Protein AF-A0A2S6T8E1-F1 (afdb_monomer)

pLDDT: mean 83.12, std 8.74, range [45.25, 96.88]

Radius of gyration: 28.05 Å; Cα contacts (8 Å, |Δi|>4): 320; chains: 1; bounding box: 67×57×72 Å

Solvent-accessible surface area (backbone atoms only — not comparable to full-atom values): 17008 Å² total; per-residue (Å²): 104,44,53,28,22,63,44,82,99,73,45,79,42,44,47,70,60,61,61,66,46,58,69,70,58,41,50,54,52,45,71,75,49,59,67,70,59,54,52,54,47,48,53,53,50,43,53,42,28,45,39,24,18,52,30,44,34,52,48,53,48,51,53,50,48,53,50,46,50,54,52,34,55,51,28,60,75,66,68,39,64,73,56,36,55,55,42,50,50,47,56,73,68,52,69,81,67,82,73,50,74,51,67,80,83,46,75,68,57,44,29,43,55,51,57,69,68,53,66,50,70,37,66,69,32,38,57,30,32,26,69,37,61,40,72,59,32,46,42,30,37,78,74,65,65,68,32,53,38,88,51,33,46,74,61,52,70,42,44,60,24,46,56,56,55,50,50,54,52,49,50,52,51,39,47,41,51,75,74,37,71,66,20,54,47,52,36,37,41,29,58,40,52,71,61,23,47,75,71,69,40,64,53,68,61,54,52,53,52,50,54,54,49,51,53,50,52,52,48,54,50,51,50,21,50,31,35,52,70,62,52,90,58,75,76,77,57,62,63,47,70,57,50,54,51,44,18,33,40,69,12,56,33,46,91,78,40,42,48,62,48,63,69,34,27,54,53,13,40,51,54,45,50,52,54,54,51,47,38,70,70,42,88,94,51,63,57,71,54,49,60,56,51,54,52,49,52,46,52,53,48,52,53,50,46,51,53,50,48,41,69,74,71,49,83,126

Secondary structure (DSSP, 8-state):
-TTEEEETTTEEEEHHHHHTS-HHHHHHHHHTS-HHHHHHHHHHHHHHHHHHHHHHHHHHHHHHHHHHHHHHHHHHHTT-HHHHHHHHHHHHTT--PPPPPPPPPPHHHHHHHHHHHSPBS-HHHHHHHSEE-HHHHHHHHHTSS-SB-TTSSBS-SSEEHHHHHHHHHHHHHHHHHHHSHHHHHHHHH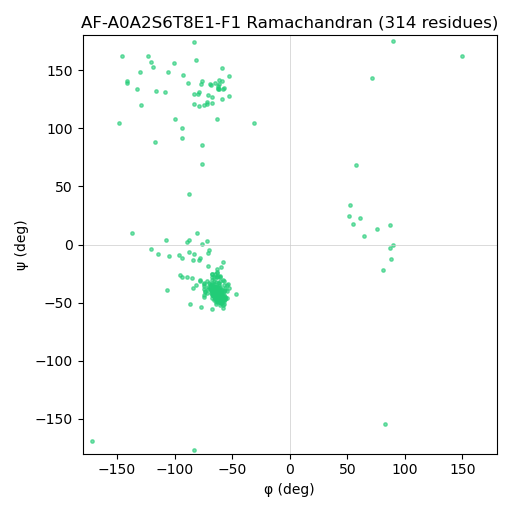HH-HHHHHHTT--HHHHHHHHHHHHHHHHHHHHHHHHHHHS---GGGGTTHHHHHHHHHHHTT--TTSS---HHHHHHHHHHHHHHHHHHHHSTT--TTHHHHHHHHHHHHHHHHHHHHHHHHH---

Sequence (316 aa):
IKNIIKVPGHGEMEREAAKALPNDQLLDILSTVPAQTVAKIAEKLTYVNEKVALYKTISNKSKMIQSLERSLEGAKKSNNESMIEILTKKIEEGATLPDVTAKAVTDLDIARTYIDTIVTARPVANFFGGDIMEPIFDWLYYTADWNVNLYGNQFAQGMYSCLMIWFLLALVCYFVLSRTQAGNWIYSTGGNLSAAQANGVPTNKVKISLFMFTAFCATMFAASQVFEVNTSDAAKGNLKELEAIAAAVIGGVVLTGGFGTVLGIILGAVIFGIAKEAFFYIPGIDGSFYRVFLGAVLVSAALTNENIRKRVIGSV

Foldseek 3Di:
DQQFFQQVPPGTDGLVVQLVDPLVVLVVSLVPDDPVLLVVLQVVLQQLQVQLLQLVQVVVLVVVLVVLVVVLVVCVVVVPPVSNVVSVVCNVVSPDDPRRDGDRDDSSNSSSVVSVVGGHPDVLLCQQANFPPQVVLVCCVPPVVNQADSSSHRNDSHHTNLVVVVVVVLVVVQCCLPPHPLVVLQLCCLPDVVVSVVVVRPSVVSVVVVVVVVVVVLVSVQSSVCSNVVDDDPVVVPCVVLLLVLLQLCLPAQPSHNDGHSNSSVVSNVVSVVVLVCQVPDPPHDSVCNVVVSVVSVVVSVVVNVVVCCVPVPDD

Nearest PDB structures (foldseek):
  6zw4-assembly1_E  TM=1.931E-01  e=1.655E+00  Nostoc punctiforme

Mean predicted aligned error: 10.05 Å

Structure (mmCIF, N/CA/C/O backbone):
data_AF-A0A2S6T8E1-F1
#
_entry.id   AF-A0A2S6T8E1-F1
#
loop_
_atom_site.group_PDB
_atom_site.id
_atom_site.type_symbol
_atom_site.label_atom_id
_atom_site.label_alt_id
_atom_site.label_comp_id
_atom_site.label_asym_id
_atom_site.label_entity_id
_atom_site.label_seq_id
_atom_site.pdbx_PDB_ins_code
_atom_site.Cartn_x
_atom_site.Cartn_y
_atom_site.Cartn_z
_atom_site.occupancy
_atom_site.B_iso_or_equiv
_atom_site.auth_seq_id
_atom_site.auth_comp_id
_atom_site.auth_asym_id
_atom_site.auth_atom_id
_atom_site.pdbx_PDB_model_num
ATOM 1 N N . ILE A 1 1 ? 4.269 -19.627 -4.703 1.00 62.28 1 ILE A N 1
ATOM 2 C CA . ILE A 1 1 ? 2.909 -20.227 -4.609 1.00 62.28 1 ILE A CA 1
ATOM 3 C C . ILE A 1 1 ? 1.937 -19.585 -5.600 1.00 62.28 1 ILE A C 1
ATOM 5 O O . ILE A 1 1 ? 1.293 -20.326 -6.331 1.00 62.28 1 ILE A O 1
ATOM 9 N N . LYS A 1 2 ? 1.841 -18.247 -5.685 1.00 65.31 2 LYS A N 1
ATOM 10 C CA . LYS A 1 2 ? 0.963 -17.586 -6.678 1.00 65.31 2 LYS A CA 1
ATOM 11 C C . LYS A 1 2 ? 1.358 -17.846 -8.141 1.00 65.31 2 LYS A C 1
ATOM 13 O O . LYS A 1 2 ? 0.491 -17.938 -8.999 1.00 65.31 2 LYS A O 1
ATOM 18 N N . ASN A 1 3 ? 2.643 -18.085 -8.398 1.00 70.12 3 ASN A N 1
ATOM 19 C CA . ASN A 1 3 ? 3.171 -18.371 -9.736 1.00 70.12 3 ASN A CA 1
ATOM 20 C C . ASN A 1 3 ? 2.883 -19.797 -10.234 1.00 70.12 3 ASN A C 1
ATOM 22 O O . ASN A 1 3 ? 3.333 -20.147 -11.314 1.00 70.12 3 ASN A O 1
ATOM 26 N N . ILE A 1 4 ? 2.190 -20.649 -9.473 1.00 75.75 4 ILE A N 1
ATOM 27 C CA . ILE A 1 4 ? 1.881 -22.011 -9.928 1.00 75.75 4 ILE A CA 1
ATOM 28 C C . ILE A 1 4 ? 0.708 -21.940 -10.904 1.00 75.75 4 ILE A C 1
ATOM 30 O O . ILE A 1 4 ? -0.383 -21.503 -10.539 1.00 75.75 4 ILE A O 1
ATOM 34 N N . ILE A 1 5 ? 0.931 -22.374 -12.137 1.00 79.31 5 ILE A N 1
ATOM 35 C CA . ILE A 1 5 ? -0.051 -22.370 -13.221 1.00 79.31 5 ILE A CA 1
ATOM 36 C C . ILE A 1 5 ? -0.317 -23.797 -13.692 1.00 79.31 5 ILE A C 1
ATOM 38 O O . ILE A 1 5 ? 0.536 -24.678 -13.573 1.00 79.31 5 ILE A O 1
ATOM 42 N N . LYS A 1 6 ? -1.515 -24.026 -14.234 1.00 79.38 6 LYS A N 1
ATOM 43 C CA . LYS A 1 6 ? -1.869 -25.297 -14.866 1.00 79.38 6 LYS A CA 1
ATOM 44 C C . LYS A 1 6 ? -1.601 -25.192 -16.363 1.00 79.38 6 LYS A C 1
ATOM 46 O O . LYS A 1 6 ? -2.395 -24.604 -17.093 1.00 79.38 6 LYS A O 1
ATOM 51 N N . VAL A 1 7 ? -0.473 -25.738 -16.800 1.00 77.69 7 VAL A N 1
ATOM 52 C CA . VAL A 1 7 ? -0.048 -25.696 -18.200 1.00 77.69 7 VAL A CA 1
ATOM 53 C C . VAL A 1 7 ? -0.740 -26.828 -18.971 1.00 77.69 7 VAL A C 1
ATOM 55 O O . VAL A 1 7 ? -0.707 -27.979 -18.513 1.00 77.69 7 VAL A O 1
ATOM 58 N N . PRO A 1 8 ? -1.380 -26.543 -20.123 1.00 71.50 8 PRO A N 1
ATOM 59 C CA . PRO A 1 8 ? -1.927 -27.578 -20.999 1.00 71.50 8 PRO A CA 1
ATOM 60 C C . PRO A 1 8 ? -0.853 -28.622 -21.342 1.00 71.50 8 PRO A C 1
ATOM 62 O O . PRO A 1 8 ? 0.254 -28.265 -21.724 1.00 71.50 8 PRO A O 1
ATOM 65 N N . GLY A 1 9 ? -1.146 -29.908 -21.136 1.00 69.31 9 GLY A N 1
ATOM 66 C CA . GLY A 1 9 ? -0.212 -31.011 -21.417 1.00 69.31 9 GLY A CA 1
ATOM 67 C C . GLY A 1 9 ? 0.866 -31.286 -20.353 1.00 69.31 9 GLY A C 1
ATOM 68 O O . GLY A 1 9 ? 1.328 -32.419 -20.268 1.00 69.31 9 GLY A O 1
ATOM 69 N N . HIS A 1 10 ? 1.210 -30.320 -19.489 1.00 70.69 10 HIS A N 1
ATOM 70 C CA . HIS A 1 10 ? 2.321 -30.446 -18.522 1.00 70.69 10 HIS A CA 1
ATOM 71 C C . HIS A 1 10 ? 1.914 -30.446 -17.036 1.00 70.69 10 HIS A C 1
ATOM 73 O O . HIS A 1 10 ? 2.739 -30.741 -16.173 1.00 70.69 10 HIS A O 1
ATOM 79 N N . GLY A 1 11 ? 0.645 -30.177 -16.711 1.00 77.38 11 GLY A N 1
ATOM 80 C CA . GLY A 1 11 ? 0.149 -30.216 -15.328 1.00 77.38 11 GLY A CA 1
ATOM 81 C C . GLY A 1 11 ? 0.423 -28.929 -14.540 1.00 77.38 11 GLY A C 1
ATOM 82 O O . GLY A 1 11 ? 0.488 -27.845 -15.117 1.00 77.38 11 GLY A O 1
ATOM 83 N N . GLU A 1 12 ? 0.497 -29.020 -13.207 1.00 81.81 12 GLU A N 1
ATOM 84 C CA . GLU A 1 12 ? 0.810 -27.867 -12.346 1.00 81.81 12 GLU A CA 1
ATOM 85 C C . GLU A 1 12 ? 2.321 -27.646 -12.269 1.00 81.81 12 GLU A C 1
ATOM 87 O O . GLU A 1 12 ? 3.057 -28.513 -11.802 1.00 81.81 12 GLU A O 1
ATOM 92 N N . MET A 1 13 ? 2.778 -26.463 -12.673 1.00 80.75 13 MET A N 1
ATOM 93 C CA . MET A 1 13 ? 4.183 -26.079 -12.569 1.00 80.75 13 MET A CA 1
ATOM 94 C C . MET A 1 13 ? 4.337 -24.584 -12.287 1.00 80.75 13 MET A C 1
ATOM 96 O O . MET A 1 13 ? 3.405 -23.797 -12.458 1.00 80.75 13 MET A O 1
ATOM 100 N N . GLU A 1 14 ? 5.514 -24.178 -11.817 1.00 79.81 14 GLU A N 1
ATOM 101 C CA . GLU A 1 14 ? 5.822 -22.763 -11.620 1.00 79.81 14 GLU A CA 1
ATOM 102 C C . GLU A 1 14 ? 5.921 -22.036 -12.969 1.00 79.81 14 GLU A C 1
ATOM 104 O O . GLU A 1 14 ? 6.519 -22.543 -13.912 1.00 79.81 14 GLU A O 1
ATOM 109 N N . ARG A 1 15 ? 5.350 -20.833 -13.059 1.00 78.94 15 ARG A N 1
ATOM 110 C CA . ARG A 1 15 ? 5.273 -20.013 -14.275 1.00 78.94 15 ARG A CA 1
ATOM 111 C C . ARG A 1 15 ? 6.644 -19.738 -14.892 1.00 78.94 15 ARG A C 1
ATOM 113 O O . ARG A 1 15 ? 6.786 -19.818 -16.105 1.00 78.94 15 ARG A O 1
ATOM 120 N N . GLU A 1 16 ? 7.661 -19.486 -14.074 1.00 77.69 16 GLU A N 1
ATOM 121 C CA . GLU A 1 16 ? 9.035 -19.309 -14.561 1.00 77.69 16 GLU A CA 1
ATOM 122 C C . GLU A 1 16 ? 9.634 -20.623 -15.081 1.00 77.69 16 GLU A C 1
ATOM 124 O O . GLU A 1 16 ? 10.272 -20.640 -16.132 1.00 77.69 16 GLU A O 1
ATOM 129 N N . ALA A 1 17 ? 9.344 -21.750 -14.424 1.00 76.19 17 ALA A N 1
ATOM 130 C CA . ALA A 1 17 ? 9.731 -23.067 -14.924 1.00 76.19 17 ALA A CA 1
ATOM 131 C C . ALA A 1 17 ? 9.002 -23.424 -16.235 1.00 76.19 17 ALA A C 1
ATOM 133 O O . ALA A 1 17 ? 9.594 -24.045 -17.112 1.00 76.19 17 ALA A O 1
ATOM 134 N N . ALA A 1 18 ? 7.748 -22.989 -16.403 1.00 73.62 18 ALA A N 1
ATOM 135 C CA . ALA A 1 18 ? 6.985 -23.165 -17.638 1.00 73.62 18 ALA A CA 1
ATOM 136 C C . ALA A 1 18 ? 7.582 -22.362 -18.804 1.00 73.62 18 ALA A C 1
ATOM 138 O O . ALA A 1 18 ? 7.678 -22.867 -19.918 1.00 73.62 18 ALA A O 1
ATOM 139 N N . LYS A 1 19 ? 8.043 -21.128 -18.559 1.00 76.00 19 LYS A N 1
ATOM 140 C CA . LYS A 1 19 ? 8.736 -20.310 -19.575 1.00 76.00 19 LYS A CA 1
ATOM 141 C C . LYS A 1 19 ? 10.099 -20.874 -19.978 1.00 76.00 19 LYS A C 1
ATOM 143 O O . LYS A 1 19 ? 10.580 -20.574 -21.072 1.00 76.00 19 LYS A O 1
ATOM 148 N N . ALA A 1 20 ? 10.717 -21.647 -19.087 1.00 80.50 20 ALA A N 1
ATOM 149 C CA . ALA A 1 20 ? 12.005 -22.298 -19.291 1.00 80.50 20 ALA A CA 1
ATOM 150 C C . ALA A 1 20 ? 11.898 -23.683 -19.957 1.00 80.50 20 ALA A C 1
ATOM 152 O O . ALA A 1 20 ? 12.920 -24.352 -20.116 1.00 80.50 20 ALA A O 1
ATOM 153 N N . LEU A 1 21 ? 10.692 -24.123 -20.344 1.00 80.75 21 LEU A N 1
ATOM 154 C CA . LEU A 1 21 ? 10.512 -25.368 -21.090 1.00 80.75 21 LEU A CA 1
ATOM 155 C C . LEU A 1 21 ? 11.290 -25.343 -22.422 1.00 80.75 21 LEU A C 1
ATOM 157 O O . LEU A 1 21 ? 11.502 -24.268 -22.996 1.00 80.75 21 LEU A O 1
ATOM 161 N N . PRO A 1 22 ? 11.708 -26.517 -22.936 1.00 84.31 22 PRO A N 1
ATOM 162 C CA . PRO A 1 22 ? 12.334 -26.625 -24.248 1.00 84.31 22 PRO A CA 1
ATOM 163 C C . PRO A 1 22 ? 11.487 -25.966 -25.342 1.00 84.31 22 PRO A C 1
ATOM 165 O O . PRO A 1 22 ? 10.258 -26.048 -25.319 1.00 84.31 22 PRO A O 1
ATOM 168 N N . ASN A 1 23 ? 12.154 -25.356 -26.325 1.00 82.69 23 ASN A N 1
ATOM 169 C CA . ASN A 1 23 ? 11.505 -24.603 -27.403 1.00 82.69 23 ASN A CA 1
ATOM 170 C C . ASN A 1 23 ? 10.410 -25.411 -28.119 1.00 82.69 23 ASN A C 1
ATOM 172 O O . ASN A 1 23 ? 9.354 -24.865 -28.421 1.00 82.69 23 ASN A O 1
ATOM 176 N N . ASP A 1 24 ? 10.625 -26.711 -28.317 1.00 77.94 24 ASP A N 1
ATOM 177 C CA . ASP A 1 24 ? 9.668 -27.597 -28.988 1.00 77.94 24 ASP A CA 1
ATOM 178 C C . ASP A 1 24 ? 8.357 -27.739 -28.195 1.00 77.94 24 ASP A C 1
ATOM 180 O O . ASP A 1 24 ? 7.272 -27.729 -28.771 1.00 77.94 24 ASP A O 1
ATOM 184 N N . GLN A 1 25 ? 8.442 -27.793 -26.861 1.00 76.75 25 GLN A N 1
ATOM 185 C CA . GLN A 1 25 ? 7.273 -27.889 -25.977 1.00 76.75 25 GLN A CA 1
ATOM 186 C C . GLN A 1 25 ? 6.521 -26.556 -25.885 1.00 76.75 25 GLN A C 1
ATOM 188 O O . GLN A 1 25 ? 5.296 -26.536 -25.812 1.00 76.75 25 GLN A O 1
ATOM 193 N N . LEU A 1 26 ? 7.233 -25.426 -25.945 1.00 75.25 26 LEU A N 1
ATOM 194 C CA . LEU A 1 26 ? 6.608 -24.100 -26.002 1.00 75.25 26 LEU A CA 1
ATOM 195 C C . LEU A 1 26 ? 5.799 -23.902 -27.291 1.00 75.25 26 LEU A C 1
ATOM 197 O O . LEU A 1 26 ? 4.717 -23.315 -27.256 1.00 75.25 26 LEU A O 1
ATOM 201 N N . LEU A 1 27 ? 6.305 -24.409 -28.416 1.00 76.38 27 LEU A N 1
ATOM 202 C CA . LEU A 1 27 ? 5.607 -24.362 -29.701 1.00 76.38 27 LEU A CA 1
ATOM 203 C C . LEU A 1 27 ? 4.395 -25.302 -29.732 1.00 76.38 27 LEU A C 1
ATOM 205 O O . LEU A 1 27 ? 3.354 -24.929 -30.273 1.00 76.38 27 LEU A O 1
ATOM 209 N N . ASP A 1 28 ? 4.488 -26.474 -29.098 1.00 77.50 28 ASP A N 1
ATOM 210 C CA . ASP A 1 28 ? 3.348 -27.385 -28.943 1.00 77.50 28 ASP A CA 1
ATOM 211 C C . ASP A 1 28 ? 2.225 -26.736 -28.121 1.00 77.50 28 ASP A C 1
ATOM 213 O O . ASP A 1 28 ? 1.068 -26.715 -28.544 1.00 77.50 28 ASP A O 1
ATOM 217 N N . ILE A 1 29 ? 2.570 -26.070 -27.012 1.00 76.19 29 ILE A N 1
ATOM 218 C CA . ILE A 1 29 ? 1.610 -25.288 -26.221 1.00 76.19 29 ILE A CA 1
ATOM 219 C C . ILE A 1 29 ? 0.958 -24.205 -27.087 1.00 76.19 29 ILE A C 1
ATOM 221 O O . ILE A 1 29 ? -0.266 -24.075 -27.060 1.00 76.19 29 ILE A O 1
ATOM 225 N N . LEU A 1 30 ? 1.736 -23.464 -27.885 1.00 75.81 30 LEU A N 1
ATOM 226 C CA . LEU A 1 30 ? 1.216 -22.414 -28.766 1.00 75.81 30 LEU A CA 1
ATOM 227 C C . LEU A 1 30 ? 0.230 -22.958 -29.812 1.00 75.81 30 LEU A C 1
ATOM 229 O O . LEU A 1 30 ? -0.762 -22.296 -30.113 1.00 75.81 30 LEU A O 1
ATOM 233 N N . SER A 1 31 ? 0.452 -24.175 -30.315 1.00 73.94 31 SER A N 1
ATOM 234 C CA . SER A 1 31 ? -0.427 -24.817 -31.304 1.00 73.94 31 SER A CA 1
ATOM 235 C C . SER A 1 31 ? -1.845 -25.084 -30.780 1.00 73.94 31 SER A C 1
ATOM 237 O O . SER A 1 31 ? -2.803 -25.126 -31.552 1.00 73.94 31 SER A O 1
ATOM 239 N N . THR A 1 32 ? -2.000 -25.203 -29.457 1.00 77.62 32 THR A N 1
ATOM 240 C CA . THR A 1 32 ? -3.300 -25.411 -28.801 1.00 77.62 32 THR A CA 1
ATOM 241 C C . THR A 1 32 ? -4.081 -24.113 -28.563 1.00 77.62 32 THR A C 1
ATOM 243 O O . THR A 1 32 ? -5.247 -24.152 -28.162 1.00 77.62 32 THR A O 1
ATOM 246 N N . VAL A 1 33 ? -3.463 -22.951 -28.806 1.00 79.50 33 VAL A N 1
ATOM 247 C CA . VAL A 1 33 ? -4.030 -21.634 -28.494 1.00 79.50 33 VAL A CA 1
ATOM 248 C C . VAL A 1 33 ? -4.871 -21.103 -29.662 1.00 79.50 33 VAL A C 1
ATOM 250 O O . VAL A 1 33 ? -4.454 -21.189 -30.817 1.00 79.50 33 VAL A O 1
ATOM 253 N N . PRO A 1 34 ? -6.037 -20.475 -29.406 1.00 83.00 34 PRO A N 1
ATOM 254 C CA . PRO A 1 34 ? -6.812 -19.821 -30.455 1.00 83.00 34 PRO A CA 1
ATOM 255 C C . PRO A 1 34 ? -6.011 -18.741 -31.200 1.00 83.00 34 PRO A C 1
ATOM 257 O O . PRO A 1 34 ? -5.409 -17.861 -30.580 1.00 83.00 34 PRO A O 1
ATOM 260 N N . ALA A 1 35 ? -6.099 -18.732 -32.534 1.00 79.81 35 ALA A N 1
ATOM 261 C CA . ALA A 1 35 ? -5.367 -17.796 -33.397 1.00 79.81 35 ALA A CA 1
ATOM 262 C C . ALA A 1 35 ? -5.631 -16.309 -33.077 1.00 79.81 35 ALA A C 1
ATOM 264 O O . ALA A 1 35 ? -4.743 -15.471 -33.209 1.00 79.81 35 ALA A O 1
ATOM 265 N N . GLN A 1 36 ? -6.834 -15.971 -32.598 1.00 80.25 36 GLN A N 1
ATOM 266 C CA . GLN A 1 36 ? -7.165 -14.604 -32.177 1.00 80.25 36 GLN A CA 1
ATOM 267 C C . GLN A 1 36 ? -6.349 -14.147 -30.957 1.00 80.25 36 GLN A C 1
ATOM 269 O O . GLN A 1 36 ? -5.975 -12.979 -30.865 1.00 80.25 36 GLN A O 1
ATOM 274 N N . THR A 1 37 ? -6.067 -15.054 -30.019 1.00 76.62 37 THR A N 1
ATOM 275 C CA . THR A 1 37 ? -5.271 -14.759 -28.819 1.00 76.62 37 THR A CA 1
ATOM 276 C C . THR A 1 37 ? -3.803 -14.576 -29.187 1.00 76.62 37 THR A C 1
ATOM 278 O O . THR A 1 37 ? -3.171 -13.628 -28.729 1.00 76.62 37 THR A O 1
ATOM 281 N N . VAL A 1 38 ? -3.292 -15.429 -30.078 1.00 79.69 38 VAL A N 1
ATOM 2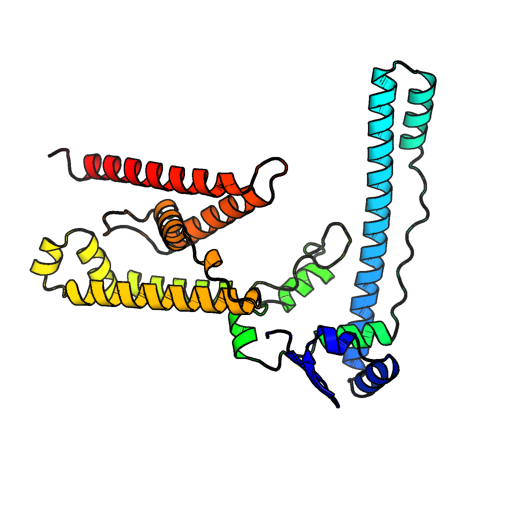82 C CA . VAL A 1 38 ? -1.936 -15.335 -30.640 1.00 79.69 38 VAL A CA 1
ATOM 283 C C . VAL A 1 38 ? -1.728 -13.989 -31.339 1.00 79.69 38 VAL A C 1
ATOM 285 O O . VAL A 1 38 ? -0.759 -13.294 -31.046 1.00 79.69 38 VAL A O 1
ATOM 288 N N . ALA A 1 39 ? -2.677 -13.568 -32.184 1.00 79.44 39 ALA A N 1
ATOM 289 C CA . ALA A 1 39 ? -2.609 -12.288 -32.889 1.00 79.44 39 ALA A CA 1
ATOM 290 C C . ALA A 1 39 ? -2.581 -11.083 -31.931 1.00 79.44 39 ALA A C 1
ATOM 292 O O . ALA A 1 39 ? -1.740 -10.199 -32.079 1.00 79.44 39 ALA A O 1
ATOM 293 N N . LYS A 1 40 ? -3.441 -11.075 -30.901 1.00 81.62 40 LYS A N 1
ATOM 294 C CA . LYS A 1 40 ? -3.452 -10.009 -29.882 1.00 81.62 40 LYS A CA 1
ATOM 295 C C . LYS A 1 40 ? -2.144 -9.934 -29.092 1.00 81.62 40 LYS A C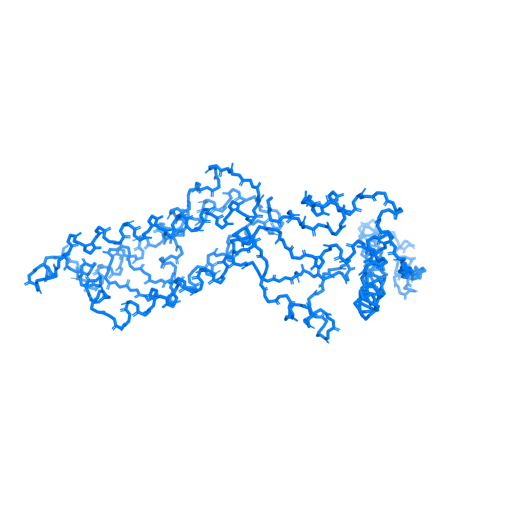 1
ATOM 297 O O . LYS A 1 40 ? -1.685 -8.841 -28.774 1.00 81.62 40 LYS A O 1
ATOM 302 N N . ILE A 1 41 ? -1.558 -11.081 -28.747 1.00 81.31 41 ILE A N 1
ATOM 303 C CA . ILE A 1 41 ? -0.276 -11.132 -28.032 1.00 81.31 41 ILE A CA 1
ATOM 304 C C . ILE A 1 41 ? 0.853 -10.614 -28.931 1.00 81.31 41 ILE A C 1
ATOM 306 O O . ILE A 1 41 ? 1.666 -9.814 -28.475 1.00 81.31 41 ILE A O 1
ATOM 310 N N . ALA A 1 42 ? 0.876 -11.018 -30.203 1.00 81.38 42 ALA A N 1
ATOM 311 C CA . ALA A 1 42 ? 1.872 -10.565 -31.170 1.00 81.38 42 ALA A CA 1
ATOM 312 C C . ALA A 1 42 ? 1.824 -9.044 -31.385 1.00 81.38 42 ALA A C 1
ATOM 314 O O . ALA A 1 42 ? 2.865 -8.387 -31.361 1.00 81.38 42 ALA A O 1
ATOM 315 N N . GLU A 1 43 ? 0.627 -8.473 -31.533 1.00 83.94 43 GLU A N 1
ATOM 316 C CA . GLU A 1 43 ? 0.426 -7.026 -31.665 1.00 83.94 43 GLU A CA 1
ATOM 317 C C . GLU A 1 43 ? 0.929 -6.277 -30.421 1.00 83.94 43 GLU A C 1
ATOM 319 O O . GLU A 1 43 ? 1.747 -5.360 -30.533 1.00 83.94 43 GLU A O 1
ATOM 324 N N . LYS A 1 44 ? 0.527 -6.726 -29.223 1.00 82.50 44 LYS A N 1
ATOM 325 C CA . LYS A 1 44 ? 0.988 -6.151 -27.950 1.00 82.50 44 LYS A CA 1
ATOM 326 C C . LYS A 1 44 ? 2.512 -6.195 -27.815 1.00 82.50 44 LYS A C 1
ATOM 328 O O . LYS A 1 44 ? 3.125 -5.200 -27.439 1.00 82.50 44 LYS A O 1
ATOM 333 N N . LEU A 1 45 ? 3.130 -7.332 -28.128 1.00 79.94 45 LEU A N 1
ATOM 334 C CA . LEU A 1 45 ? 4.573 -7.516 -27.990 1.00 79.94 45 LEU A CA 1
ATOM 335 C C . LEU A 1 45 ? 5.363 -6.687 -29.013 1.00 79.94 45 LEU A C 1
ATOM 337 O O . LEU A 1 45 ? 6.429 -6.168 -28.688 1.00 79.94 45 LEU A O 1
ATOM 341 N N . THR A 1 46 ? 4.820 -6.513 -30.219 1.00 83.31 46 THR A N 1
ATOM 342 C CA . THR A 1 46 ? 5.408 -5.640 -31.245 1.00 83.31 46 THR A CA 1
ATOM 343 C C . THR A 1 46 ? 5.413 -4.191 -30.765 1.00 83.31 46 THR A C 1
ATOM 345 O O . THR A 1 46 ? 6.471 -3.564 -30.743 1.00 83.31 46 THR A O 1
ATOM 348 N N . TYR A 1 47 ? 4.274 -3.708 -30.254 1.00 83.75 47 TYR A N 1
ATOM 349 C CA . TYR A 1 47 ? 4.162 -2.373 -29.661 1.00 83.75 47 TYR A CA 1
ATOM 350 C C . TYR A 1 47 ? 5.160 -2.159 -28.512 1.00 83.75 47 TYR A C 1
ATOM 352 O O . TYR A 1 47 ? 5.870 -1.153 -28.478 1.00 83.75 47 TYR A O 1
ATOM 360 N N . VAL A 1 48 ? 5.263 -3.118 -27.583 1.00 81.62 48 VAL A N 1
ATOM 361 C CA . VAL A 1 48 ? 6.220 -3.050 -26.464 1.00 81.62 48 VAL A CA 1
ATOM 362 C C . VAL A 1 48 ? 7.659 -2.972 -26.982 1.00 81.62 48 VAL A C 1
ATOM 364 O O . VAL A 1 48 ? 8.423 -2.119 -26.534 1.00 81.62 48 VAL A O 1
ATOM 367 N N . ASN A 1 49 ? 8.042 -3.825 -27.936 1.00 83.81 49 ASN A N 1
ATOM 368 C CA . ASN A 1 49 ? 9.410 -3.868 -28.458 1.00 83.81 49 ASN A CA 1
ATOM 369 C C . ASN A 1 49 ? 9.801 -2.579 -29.192 1.00 83.81 49 ASN A C 1
ATOM 371 O O . ASN A 1 49 ? 10.925 -2.102 -29.019 1.00 83.81 49 ASN A O 1
ATOM 375 N N . GLU A 1 50 ? 8.891 -1.998 -29.974 1.00 84.50 50 GLU A N 1
ATOM 376 C CA . GLU A 1 50 ? 9.093 -0.702 -30.631 1.00 84.50 50 GLU A CA 1
ATOM 377 C C . GLU A 1 50 ? 9.262 0.420 -29.606 1.00 84.50 50 GLU A C 1
ATOM 379 O O . GLU A 1 50 ? 10.204 1.212 -29.677 1.00 84.50 50 GLU A O 1
ATOM 384 N N . LYS A 1 51 ? 8.40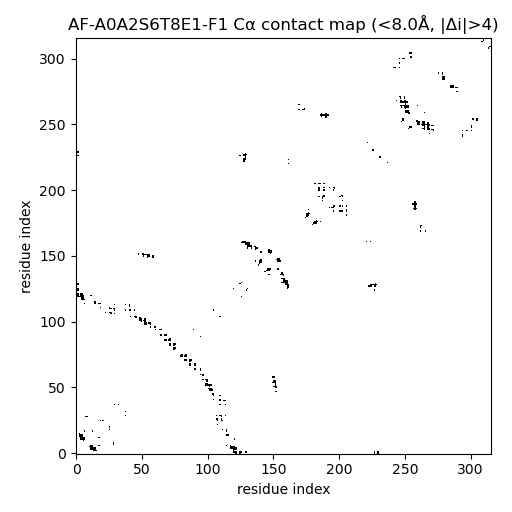7 0.442 -28.583 1.00 82.81 51 LYS A N 1
ATOM 385 C CA . LYS A 1 51 ? 8.452 1.441 -27.516 1.00 82.81 51 LYS A CA 1
ATOM 386 C C . LYS A 1 51 ? 9.733 1.348 -26.692 1.00 82.81 51 LYS A C 1
ATOM 388 O O . LYS A 1 51 ? 10.397 2.355 -26.458 1.00 82.81 51 LYS A O 1
ATOM 393 N N . VAL A 1 52 ? 10.145 0.142 -26.310 1.00 82.50 52 VAL A N 1
ATOM 394 C CA . VAL A 1 52 ? 11.415 -0.092 -25.608 1.00 82.50 52 VAL A CA 1
ATOM 395 C C . VAL A 1 52 ? 12.604 0.353 -26.458 1.00 82.50 52 VAL A C 1
ATOM 397 O O . VAL A 1 52 ? 13.539 0.964 -25.939 1.00 82.50 52 VAL A O 1
ATOM 400 N N . ALA A 1 53 ? 12.573 0.100 -27.766 1.00 80.38 53 ALA A N 1
ATOM 401 C CA . ALA A 1 53 ? 13.618 0.532 -28.686 1.00 80.38 53 ALA A CA 1
ATOM 402 C C . ALA A 1 53 ? 13.721 2.068 -28.774 1.00 80.38 53 ALA A C 1
ATOM 404 O O . ALA A 1 53 ? 14.824 2.620 -28.670 1.00 80.38 53 ALA A O 1
ATOM 405 N N . LEU A 1 54 ? 12.583 2.767 -28.853 1.00 82.75 54 LEU A N 1
ATOM 406 C CA . LEU A 1 54 ? 12.518 4.231 -28.816 1.00 82.75 54 LEU A CA 1
ATOM 407 C C . LEU A 1 54 ? 13.079 4.790 -27.502 1.00 82.75 54 LEU A C 1
ATOM 409 O O . LEU A 1 54 ? 13.998 5.612 -27.515 1.00 82.75 54 LEU A O 1
ATOM 413 N N . TYR A 1 55 ? 12.596 4.302 -26.358 1.00 80.44 55 TYR A N 1
ATOM 414 C CA . TYR A 1 55 ? 13.037 4.784 -25.045 1.00 80.44 55 TYR A CA 1
ATOM 415 C C . TYR A 1 55 ? 14.508 4.469 -24.773 1.00 80.44 55 TYR A C 1
ATOM 417 O O . TYR A 1 55 ? 15.225 5.296 -24.209 1.00 80.44 55 TYR A O 1
ATOM 425 N N . LYS A 1 56 ? 15.008 3.314 -25.220 1.00 81.75 56 LYS A N 1
ATOM 426 C CA . LYS A 1 56 ? 16.430 2.967 -25.110 1.00 81.75 56 LYS A CA 1
ATOM 427 C C . LYS A 1 56 ? 17.303 3.869 -25.980 1.00 81.75 56 LYS A C 1
ATOM 429 O O . LYS A 1 56 ? 18.374 4.279 -25.536 1.00 81.75 56 LYS A O 1
ATOM 434 N N . THR A 1 57 ? 16.834 4.230 -27.173 1.00 81.38 57 THR A N 1
ATOM 435 C CA . THR A 1 57 ? 17.505 5.204 -28.046 1.00 81.38 57 THR A CA 1
ATOM 436 C C . THR A 1 57 ? 17.587 6.576 -27.376 1.00 81.38 57 THR A C 1
ATOM 438 O O . THR A 1 57 ? 18.672 7.152 -27.288 1.00 81.38 57 THR A O 1
ATOM 441 N N . ILE A 1 58 ? 16.472 7.065 -26.825 1.00 82.31 58 ILE A N 1
ATOM 442 C CA . ILE A 1 58 ? 16.413 8.335 -26.084 1.00 82.31 58 ILE A CA 1
ATOM 443 C C . ILE A 1 58 ? 17.329 8.290 -24.851 1.00 82.31 58 ILE A C 1
ATOM 445 O O . ILE A 1 58 ? 18.109 9.214 -24.626 1.00 82.31 58 ILE A O 1
ATOM 449 N N . SER A 1 59 ? 17.289 7.202 -24.078 1.00 80.19 59 SER A N 1
ATOM 450 C CA . SER A 1 59 ? 18.107 7.022 -22.872 1.00 80.19 59 SER A CA 1
ATOM 451 C C . SER A 1 59 ? 19.607 6.981 -23.178 1.00 80.19 59 SER A C 1
ATOM 453 O O . SER A 1 59 ? 20.405 7.570 -22.451 1.00 80.19 59 SER A O 1
ATOM 455 N N . ASN A 1 60 ? 20.015 6.320 -24.263 1.00 80.56 60 ASN A N 1
ATOM 456 C CA . ASN A 1 60 ? 21.418 6.285 -24.671 1.00 80.56 60 ASN A CA 1
ATOM 457 C C . ASN A 1 60 ? 21.905 7.666 -25.130 1.00 80.56 60 ASN A C 1
ATOM 459 O O . ASN A 1 60 ? 22.995 8.083 -24.736 1.00 80.56 60 ASN A O 1
ATOM 463 N N . LYS A 1 61 ? 21.081 8.397 -25.898 1.00 79.88 61 LYS A N 1
ATOM 464 C CA . LYS A 1 61 ? 21.371 9.781 -26.305 1.00 79.88 61 LYS A CA 1
ATOM 465 C C . LYS A 1 61 ? 21.499 10.698 -25.078 1.00 79.88 61 LYS A C 1
ATOM 467 O O . LYS A 1 61 ? 22.489 11.417 -24.966 1.00 79.88 61 LYS A O 1
ATOM 472 N N . SER A 1 62 ? 20.582 10.619 -24.107 1.00 81.56 62 SER A N 1
ATOM 473 C CA . SER A 1 62 ? 20.634 11.473 -22.907 1.00 81.56 62 SER A CA 1
ATOM 474 C C . SER A 1 62 ? 21.830 11.172 -21.999 1.00 81.56 62 SER A C 1
ATOM 476 O O . SER A 1 62 ? 22.501 12.099 -21.549 1.00 81.56 62 SER A O 1
ATOM 478 N N . LYS A 1 63 ? 22.169 9.893 -21.777 1.00 80.94 63 LYS A N 1
ATOM 479 C CA . LYS A 1 63 ? 23.366 9.499 -21.010 1.00 80.94 63 LYS A CA 1
ATOM 480 C C . LYS A 1 63 ? 24.654 9.978 -21.670 1.00 80.94 63 LYS A C 1
ATOM 482 O O . LYS A 1 63 ? 25.582 10.387 -20.975 1.00 80.94 63 LYS A O 1
ATOM 487 N N . MET A 1 64 ? 24.715 9.934 -23.001 1.00 75.88 64 MET A N 1
ATOM 488 C CA . MET A 1 64 ? 25.862 10.433 -23.752 1.00 75.88 64 MET A CA 1
ATOM 489 C C . MET A 1 64 ? 26.014 11.949 -23.593 1.00 75.88 64 MET A C 1
ATOM 491 O O . MET A 1 64 ? 27.108 12.403 -23.264 1.00 75.88 64 MET A O 1
ATOM 495 N N . ILE A 1 65 ? 24.927 12.714 -23.741 1.00 80.88 65 ILE A N 1
ATOM 496 C CA . ILE A 1 65 ? 24.926 14.170 -23.520 1.00 80.88 65 ILE A CA 1
ATOM 497 C C . ILE A 1 65 ? 25.359 14.494 -22.087 1.00 80.88 65 ILE A C 1
ATOM 499 O O . ILE A 1 65 ? 26.287 15.272 -21.898 1.00 80.88 65 ILE A O 1
ATOM 503 N N . GLN A 1 66 ? 24.793 13.821 -21.083 1.00 82.75 66 GLN A N 1
ATOM 504 C CA . GLN A 1 66 ? 25.160 14.033 -19.681 1.00 82.75 66 GLN A CA 1
ATOM 505 C C . GLN A 1 66 ? 26.641 13.713 -19.405 1.00 82.75 66 GLN A C 1
ATOM 507 O O . GLN A 1 66 ? 27.305 14.406 -18.633 1.00 82.75 66 GLN A O 1
ATOM 512 N N . SER A 1 67 ? 27.193 12.673 -20.040 1.00 79.88 67 SER A N 1
ATOM 513 C CA . SER A 1 67 ? 28.626 12.374 -19.953 1.00 79.88 67 SER A CA 1
ATOM 514 C C . SER A 1 67 ? 29.472 13.482 -20.579 1.00 79.88 67 SER A C 1
ATOM 516 O O . SER A 1 67 ? 30.492 13.856 -20.003 1.00 79.88 67 SER A O 1
ATOM 518 N N . LEU A 1 68 ? 29.063 14.007 -21.737 1.00 79.56 68 LEU A N 1
ATOM 519 C CA . LEU A 1 68 ? 29.758 15.100 -22.419 1.00 79.56 68 LEU A CA 1
ATOM 520 C C . LEU A 1 68 ? 29.697 16.397 -21.604 1.00 79.56 68 LEU A C 1
ATOM 522 O O . LEU A 1 68 ? 30.717 17.066 -21.469 1.00 79.56 68 LEU A O 1
ATOM 526 N N . GLU A 1 69 ? 28.556 16.712 -20.990 1.00 82.19 69 GLU A N 1
ATOM 527 C CA . GLU A 1 69 ? 28.390 17.847 -20.074 1.00 82.19 69 GLU A CA 1
ATOM 528 C C . GLU A 1 69 ? 29.297 17.725 -18.846 1.00 82.19 69 GLU A C 1
ATOM 530 O O . GLU A 1 69 ? 29.963 18.688 -18.466 1.00 82.19 69 GLU A O 1
ATOM 535 N N . ARG A 1 70 ? 29.395 16.528 -18.255 1.00 82.06 70 ARG A N 1
ATOM 536 C CA . ARG A 1 70 ? 30.283 16.271 -17.112 1.00 82.06 70 ARG A CA 1
ATOM 537 C C . ARG A 1 70 ? 31.758 16.412 -17.491 1.00 82.06 70 ARG A C 1
ATOM 539 O O . ARG A 1 70 ? 32.543 16.976 -16.728 1.00 82.06 70 ARG A O 1
ATOM 546 N N . SER A 1 71 ? 32.139 15.930 -18.674 1.00 77.69 71 SER A N 1
ATOM 547 C CA . SER A 1 71 ? 33.480 16.131 -19.233 1.00 77.69 71 SER A CA 1
ATOM 548 C C . SER A 1 71 ? 33.758 17.604 -19.541 1.00 77.69 71 SER A C 1
ATOM 550 O O . SER A 1 71 ? 34.872 18.068 -19.307 1.00 77.69 71 SER A O 1
ATOM 552 N N . LEU A 1 72 ? 32.754 18.356 -19.998 1.00 77.38 72 LEU A N 1
ATOM 553 C CA . LEU A 1 72 ? 32.845 19.791 -20.254 1.00 77.38 72 LEU A CA 1
ATOM 554 C C . LEU A 1 72 ? 32.999 20.582 -18.949 1.00 77.38 72 LEU A C 1
ATOM 556 O O . LEU A 1 72 ? 33.828 21.485 -18.882 1.00 77.38 72 LEU A O 1
ATOM 560 N N . GLU A 1 73 ? 32.274 20.228 -17.888 1.00 82.38 73 GLU A N 1
ATOM 561 C CA . GLU A 1 73 ? 32.442 20.833 -16.561 1.00 82.38 73 GLU A CA 1
ATOM 562 C C . GLU A 1 73 ? 33.851 20.571 -15.995 1.00 82.38 73 GLU A C 1
ATOM 564 O O . GLU A 1 73 ? 34.480 21.471 -15.433 1.00 82.38 73 GLU A O 1
ATOM 569 N N . GLY A 1 74 ? 34.386 19.362 -16.203 1.00 80.19 74 GLY A N 1
ATOM 570 C CA . GLY A 1 74 ? 35.777 19.027 -15.887 1.00 80.19 74 GLY A CA 1
ATOM 571 C C . GLY A 1 74 ? 36.785 19.849 -16.698 1.00 80.19 74 GLY A C 1
ATOM 572 O O . GLY A 1 74 ? 37.703 20.433 -16.126 1.00 80.19 74 GLY A O 1
ATOM 573 N N . ALA A 1 75 ? 36.582 19.971 -18.013 1.00 75.69 75 ALA A N 1
ATOM 574 C CA . ALA A 1 75 ? 37.442 20.758 -18.899 1.00 75.69 75 ALA A CA 1
ATOM 575 C C . ALA A 1 75 ? 37.425 22.261 -18.565 1.00 75.69 75 ALA A C 1
ATOM 577 O O . ALA A 1 75 ? 38.475 22.903 -18.611 1.00 75.69 75 ALA A O 1
ATOM 578 N N . LYS A 1 76 ? 36.267 22.802 -18.155 1.00 76.12 76 LYS A N 1
ATOM 579 C CA . LYS A 1 76 ? 36.127 24.170 -17.628 1.00 76.12 76 LYS A CA 1
ATOM 580 C C . LYS A 1 76 ? 36.920 24.371 -16.337 1.00 76.12 76 LYS A C 1
ATOM 582 O O . LYS A 1 76 ? 37.600 25.381 -16.202 1.00 76.12 76 LYS A O 1
ATOM 587 N N . LYS A 1 77 ? 36.902 23.404 -15.412 1.00 80.56 77 LYS A N 1
ATOM 588 C CA . LYS A 1 77 ? 37.724 23.453 -14.185 1.00 80.56 77 LYS A CA 1
ATOM 589 C C . LYS A 1 77 ? 39.227 23.373 -14.475 1.00 80.56 77 LYS A C 1
ATOM 591 O O . LYS A 1 77 ? 40.012 23.967 -13.746 1.00 80.56 77 LYS A O 1
ATOM 596 N N . SER A 1 78 ? 39.626 22.672 -15.536 1.00 77.25 78 SER A N 1
ATOM 597 C CA . SER A 1 78 ? 41.023 22.561 -15.984 1.00 77.25 78 SER A CA 1
ATOM 598 C C . SER A 1 78 ? 41.464 23.654 -16.971 1.00 77.25 78 SER A C 1
ATOM 600 O O . SER A 1 78 ? 42.601 23.611 -17.433 1.00 77.25 78 SER A O 1
ATOM 602 N N . ASN A 1 79 ? 40.590 24.615 -17.295 1.00 77.31 79 ASN A N 1
ATOM 603 C CA . ASN A 1 79 ? 40.839 25.749 -18.192 1.00 77.31 79 ASN A CA 1
ATOM 604 C C . ASN A 1 79 ? 41.402 25.370 -19.583 1.00 77.31 79 ASN A C 1
ATOM 606 O O . ASN A 1 79 ? 42.210 26.093 -20.162 1.00 77.31 79 ASN A O 1
ATOM 610 N N . ASN A 1 80 ? 40.998 24.213 -20.123 1.00 77.81 80 ASN A N 1
ATOM 611 C CA . ASN A 1 80 ? 41.450 23.743 -21.436 1.00 77.81 80 ASN A CA 1
ATOM 612 C C . ASN A 1 80 ? 40.462 24.166 -22.537 1.00 77.81 80 ASN A C 1
ATOM 614 O O . ASN A 1 80 ? 39.507 23.446 -22.833 1.00 77.81 80 ASN A O 1
ATOM 618 N N . GLU A 1 81 ? 40.709 25.327 -23.146 1.00 76.25 81 GLU A N 1
ATOM 619 C CA . GLU A 1 81 ? 39.834 25.958 -24.151 1.00 76.25 81 GLU A CA 1
ATOM 620 C C . GLU A 1 81 ? 39.549 25.059 -25.364 1.00 76.25 81 GLU A C 1
ATOM 622 O O . GLU A 1 81 ? 38.401 24.948 -25.795 1.00 76.25 81 GLU A O 1
ATOM 627 N N . SER A 1 82 ? 40.555 24.320 -25.844 1.00 73.31 82 SER A N 1
ATOM 628 C CA . SER A 1 82 ? 40.404 23.417 -26.996 1.00 73.31 82 SER A CA 1
ATOM 629 C C . SER A 1 82 ? 39.406 22.281 -26.740 1.00 73.31 82 SER A C 1
ATOM 631 O O . SER A 1 82 ? 38.614 21.916 -27.610 1.00 73.31 82 SER A O 1
ATOM 633 N N . MET A 1 83 ? 39.397 21.733 -25.521 1.00 68.25 83 MET A N 1
ATOM 634 C CA . MET A 1 83 ? 38.472 20.665 -25.141 1.00 68.25 83 MET A CA 1
ATOM 635 C C . MET A 1 83 ? 37.053 21.198 -24.936 1.00 68.25 83 MET A C 1
ATOM 637 O O . MET A 1 83 ? 36.093 20.493 -25.237 1.00 68.25 83 MET A O 1
ATOM 641 N N . ILE A 1 84 ? 36.912 22.435 -24.453 1.00 71.88 84 ILE A N 1
ATOM 642 C CA . ILE A 1 84 ? 35.611 23.083 -24.254 1.00 71.88 84 ILE A CA 1
ATOM 643 C C . ILE A 1 84 ? 34.919 23.299 -25.601 1.00 71.88 84 ILE A C 1
ATOM 645 O O . ILE A 1 84 ? 33.749 22.947 -25.738 1.00 71.88 84 ILE A O 1
ATOM 649 N N . GLU A 1 85 ? 35.631 23.807 -26.606 1.00 74.88 85 GLU A N 1
ATOM 650 C CA . GLU A 1 85 ? 35.066 24.056 -27.936 1.00 74.88 85 GLU A CA 1
ATOM 651 C C . GLU A 1 85 ? 34.653 22.747 -28.633 1.00 74.88 85 GLU A C 1
ATOM 653 O O . GLU A 1 85 ? 33.529 22.624 -29.122 1.00 74.88 85 GLU A O 1
ATOM 658 N N . ILE A 1 86 ? 35.504 21.713 -28.578 1.00 76.69 86 ILE A N 1
ATOM 659 C CA . ILE A 1 86 ? 35.210 20.392 -29.158 1.00 76.69 86 ILE A CA 1
ATOM 660 C C . ILE A 1 86 ? 34.015 19.722 -28.468 1.00 76.69 86 ILE A C 1
ATOM 662 O O . ILE A 1 86 ? 33.170 19.127 -29.139 1.00 76.69 86 ILE A O 1
ATOM 666 N N . LEU A 1 87 ? 33.938 19.774 -27.135 1.00 72.94 87 LEU A N 1
ATOM 667 C CA . LEU A 1 87 ? 32.840 19.155 -26.388 1.00 72.94 87 LEU A CA 1
ATOM 668 C C . LEU A 1 87 ? 31.525 19.912 -26.585 1.00 72.94 87 LEU A C 1
ATOM 670 O O . LEU A 1 87 ? 30.492 19.269 -26.735 1.00 72.94 87 LEU A O 1
ATOM 674 N N . THR A 1 88 ? 31.565 21.245 -26.654 1.00 73.62 88 THR A N 1
ATOM 675 C CA . THR A 1 88 ? 30.379 22.073 -26.935 1.00 73.62 88 THR A CA 1
ATOM 676 C C . THR A 1 88 ? 29.837 21.764 -28.326 1.00 73.62 88 THR A C 1
ATOM 678 O O . THR A 1 88 ? 28.659 21.447 -28.470 1.00 73.62 88 THR A O 1
ATOM 681 N N . LYS A 1 89 ? 30.718 21.708 -29.332 1.00 77.44 89 LYS A N 1
ATOM 682 C CA . LYS A 1 89 ? 30.340 21.357 -30.702 1.00 77.44 89 LYS A CA 1
ATOM 683 C C . LYS A 1 89 ? 29.769 19.939 -30.809 1.00 77.44 89 LYS A C 1
ATOM 685 O O . LYS A 1 89 ? 28.773 19.734 -31.486 1.00 77.44 89 LYS A O 1
ATOM 690 N N . LYS A 1 90 ? 30.324 18.963 -30.079 1.00 71.75 90 LYS A N 1
ATOM 691 C CA . LYS A 1 90 ? 29.788 17.586 -30.025 1.00 71.75 90 LYS A CA 1
ATOM 692 C C . LYS A 1 90 ? 28.425 17.468 -29.333 1.00 71.75 90 LYS A C 1
ATOM 694 O O . LYS A 1 90 ? 27.683 16.534 -29.633 1.00 71.75 90 LYS A O 1
ATOM 699 N N . ILE A 1 91 ? 28.116 18.361 -28.392 1.00 72.12 91 ILE A N 1
ATOM 700 C CA . ILE A 1 91 ? 26.795 18.439 -27.754 1.00 72.12 91 ILE A CA 1
ATOM 701 C C . ILE A 1 91 ? 25.786 19.068 -28.728 1.00 72.12 91 ILE A C 1
ATOM 703 O O . ILE A 1 91 ? 24.691 18.533 -28.883 1.00 72.12 91 ILE A O 1
ATOM 707 N N . GLU A 1 92 ? 26.170 20.140 -29.430 1.00 67.56 92 GLU A N 1
ATOM 708 C CA . GLU A 1 92 ? 25.333 20.831 -30.426 1.00 67.56 92 GLU A CA 1
ATOM 709 C C . GLU A 1 92 ? 25.067 19.996 -31.685 1.00 67.56 92 GLU A C 1
ATOM 711 O O . GLU A 1 92 ? 23.949 19.985 -32.194 1.00 67.56 92 GLU A O 1
ATOM 716 N N . GLU A 1 93 ? 26.063 19.243 -32.161 1.00 66.75 93 GLU A N 1
ATOM 717 C CA . GLU A 1 93 ? 25.930 18.332 -33.306 1.00 66.75 93 GLU A CA 1
ATOM 718 C C . GLU A 1 93 ? 25.067 17.098 -32.991 1.00 66.75 93 GLU A C 1
ATOM 720 O O . GLU A 1 93 ? 24.779 16.313 -33.892 1.00 66.75 93 GLU A O 1
ATOM 725 N N . GLY A 1 94 ? 24.623 16.931 -31.736 1.00 58.62 94 GLY A N 1
ATOM 726 C CA . GLY A 1 94 ? 23.671 15.900 -31.336 1.00 58.62 94 GLY A CA 1
ATOM 727 C C . GLY A 1 94 ? 24.170 14.504 -31.688 1.00 58.62 94 GLY A C 1
ATOM 728 O O . GLY A 1 94 ? 23.613 13.868 -32.577 1.00 58.62 94 GLY A O 1
ATOM 729 N N . ALA A 1 95 ? 25.229 14.050 -31.007 1.00 56.16 95 ALA A N 1
ATOM 730 C CA . ALA A 1 95 ? 25.900 12.771 -31.240 1.00 56.16 95 ALA A CA 1
ATOM 731 C C . ALA A 1 95 ? 24.955 11.661 -31.751 1.00 56.16 95 ALA A C 1
ATOM 733 O O . ALA A 1 95 ? 24.142 11.093 -31.015 1.00 56.16 95 ALA A O 1
ATOM 734 N N . THR A 1 96 ? 25.060 11.382 -33.049 1.00 56.03 96 THR A N 1
ATOM 735 C CA . THR A 1 96 ? 24.190 10.469 -33.785 1.00 56.03 96 THR A CA 1
ATOM 736 C C . THR A 1 96 ? 24.558 9.028 -33.460 1.00 56.03 96 THR A C 1
ATOM 738 O O . THR A 1 96 ? 25.338 8.370 -34.144 1.00 56.03 96 THR A O 1
ATOM 741 N N . LEU A 1 97 ? 23.992 8.514 -32.372 1.00 59.91 97 LEU A N 1
ATOM 742 C CA . LEU A 1 97 ? 23.933 7.073 -32.167 1.00 59.91 97 LEU A CA 1
ATOM 743 C C . LEU A 1 97 ? 22.966 6.466 -33.195 1.00 59.91 97 LEU A C 1
ATOM 745 O O . LEU A 1 97 ? 21.899 7.048 -33.413 1.00 59.91 97 LEU A O 1
ATOM 749 N N . PRO A 1 98 ? 23.297 5.310 -33.799 1.00 62.16 98 PRO A N 1
ATOM 750 C CA . PRO A 1 98 ? 22.321 4.556 -34.571 1.00 62.16 98 PRO A CA 1
ATOM 751 C C . PRO A 1 98 ? 21.144 4.205 -33.658 1.00 62.16 98 PRO A C 1
ATOM 753 O O . PRO A 1 98 ? 21.341 3.780 -32.513 1.00 62.16 98 PRO A O 1
ATOM 756 N N . ASP A 1 99 ? 19.927 4.422 -34.149 1.00 64.88 99 ASP A N 1
ATOM 757 C CA . ASP A 1 99 ? 18.723 4.114 -33.388 1.00 64.88 99 ASP A CA 1
ATOM 758 C C . ASP A 1 99 ? 18.684 2.610 -33.081 1.00 64.88 99 ASP A C 1
ATOM 760 O O . ASP A 1 99 ? 19.042 1.765 -33.908 1.00 64.88 99 ASP A O 1
ATOM 764 N N . VAL A 1 100 ? 18.290 2.264 -31.855 1.00 71.75 100 VAL A N 1
ATOM 765 C CA . VAL A 1 100 ? 18.146 0.862 -31.464 1.00 71.75 100 VAL A CA 1
ATOM 766 C C . VAL A 1 100 ? 16.976 0.294 -32.256 1.00 71.75 100 VAL A C 1
ATOM 768 O O . VAL A 1 100 ? 15.865 0.804 -32.165 1.00 71.75 100 VAL A O 1
ATOM 771 N N . THR A 1 101 ? 17.215 -0.759 -33.033 1.00 72.19 101 THR A N 1
ATOM 772 C CA . THR A 1 101 ? 16.156 -1.441 -33.777 1.00 72.19 101 THR A CA 1
ATOM 773 C C . THR A 1 101 ? 15.325 -2.318 -32.842 1.00 72.19 101 THR A C 1
ATOM 775 O O . THR A 1 101 ? 15.848 -2.955 -31.922 1.00 72.19 101 THR A O 1
ATOM 778 N N . ALA A 1 102 ? 14.007 -2.336 -33.054 1.00 72.38 102 ALA A N 1
ATOM 779 C CA . ALA A 1 102 ? 13.097 -3.170 -32.279 1.00 72.38 102 ALA A CA 1
ATOM 780 C C . ALA A 1 102 ? 13.384 -4.659 -32.520 1.00 72.38 102 ALA A C 1
ATOM 782 O O . ALA A 1 102 ? 13.634 -5.089 -33.648 1.00 72.38 102 ALA A O 1
ATOM 783 N N . LYS A 1 103 ? 13.339 -5.465 -31.452 1.00 78.62 103 LYS A N 1
ATOM 784 C CA . LYS A 1 103 ? 13.458 -6.923 -31.564 1.00 78.62 103 LYS A CA 1
ATOM 785 C C . LYS A 1 103 ? 12.214 -7.465 -32.279 1.00 78.62 103 LYS A C 1
ATOM 787 O O . LYS A 1 103 ? 11.095 -7.209 -31.836 1.00 78.62 103 LYS A O 1
ATOM 792 N N . ALA A 1 104 ? 12.413 -8.246 -33.340 1.00 75.19 104 ALA A N 1
ATOM 793 C CA . ALA A 1 104 ? 11.322 -8.950 -34.005 1.00 75.19 104 ALA A CA 1
ATOM 794 C C . ALA A 1 104 ? 10.664 -9.954 -33.044 1.00 75.19 104 ALA A C 1
ATOM 796 O O . ALA A 1 104 ? 11.353 -10.670 -32.312 1.00 75.19 104 ALA A O 1
ATOM 797 N N . VAL A 1 105 ? 9.332 -9.989 -33.045 1.00 77.94 105 VAL A N 1
ATOM 798 C CA . VAL A 1 105 ? 8.553 -10.932 -32.240 1.00 77.94 105 VAL A CA 1
AT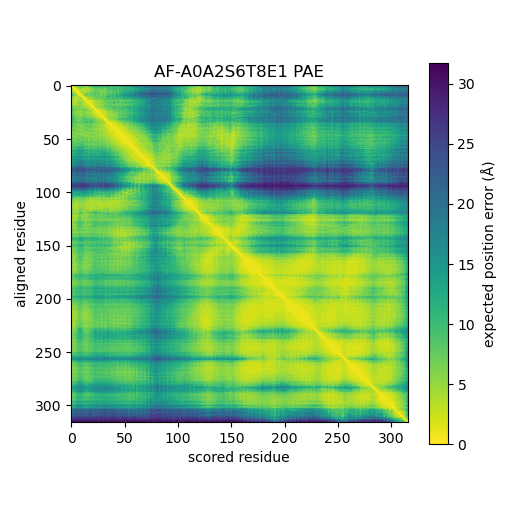OM 799 C C . VAL A 1 105 ? 8.688 -12.330 -32.834 1.00 77.94 105 VAL A C 1
ATOM 801 O O . VAL A 1 105 ? 8.386 -12.534 -34.006 1.00 77.94 105 VAL A O 1
ATOM 804 N N . THR A 1 106 ? 9.154 -13.285 -32.030 1.00 82.31 106 THR A N 1
ATOM 805 C CA . THR A 1 106 ? 9.234 -14.698 -32.425 1.00 82.31 106 THR A CA 1
ATOM 806 C C . THR A 1 106 ? 8.076 -15.498 -31.834 1.00 82.31 106 THR A C 1
ATOM 808 O O . THR A 1 106 ? 7.551 -15.141 -30.780 1.00 82.31 106 THR A O 1
ATOM 811 N N . ASP A 1 107 ? 7.723 -16.627 -32.452 1.00 76.56 107 ASP A N 1
ATOM 812 C CA . ASP A 1 107 ? 6.681 -17.533 -31.936 1.00 76.56 107 ASP A CA 1
ATOM 813 C C . ASP A 1 107 ? 6.992 -18.034 -30.514 1.00 76.56 107 ASP A C 1
ATOM 815 O O . ASP A 1 107 ? 6.095 -18.224 -29.695 1.00 76.56 107 ASP A O 1
ATOM 819 N N . LEU A 1 108 ? 8.279 -18.155 -30.172 1.00 77.81 108 LEU A N 1
ATOM 820 C CA . LEU A 1 108 ? 8.730 -18.475 -28.816 1.00 77.81 108 LEU A CA 1
ATOM 821 C C . LEU A 1 108 ? 8.450 -17.347 -27.818 1.00 77.81 108 LEU A C 1
ATOM 823 O O . LEU A 1 108 ? 8.112 -17.619 -26.665 1.00 77.81 108 LEU A O 1
ATOM 827 N N . ASP A 1 109 ? 8.583 -16.086 -28.235 1.00 77.00 109 ASP A N 1
ATOM 828 C CA . ASP A 1 109 ? 8.241 -14.950 -27.379 1.00 77.00 109 ASP A CA 1
ATOM 829 C C . ASP A 1 109 ? 6.722 -14.905 -27.140 1.00 77.00 109 ASP A C 1
ATOM 831 O O . ASP A 1 109 ? 6.288 -14.722 -26.004 1.00 77.00 109 ASP A O 1
ATOM 835 N N . ILE A 1 110 ? 5.917 -15.185 -28.173 1.00 80.19 110 ILE A N 1
ATOM 836 C CA . ILE A 1 110 ? 4.455 -15.291 -28.053 1.00 80.19 110 ILE A CA 1
ATOM 837 C C . ILE A 1 110 ? 4.067 -16.427 -27.099 1.00 80.19 110 ILE A C 1
ATOM 839 O O . ILE A 1 110 ? 3.224 -16.224 -26.224 1.00 80.19 110 ILE A O 1
ATOM 843 N N . ALA A 1 111 ? 4.693 -17.601 -27.218 1.00 77.88 111 ALA A N 1
ATOM 844 C CA . ALA A 1 111 ? 4.434 -18.737 -26.334 1.00 77.88 111 ALA A CA 1
ATOM 845 C C . ALA A 1 111 ? 4.749 -18.408 -24.863 1.00 77.88 111 ALA A C 1
ATOM 847 O O . ALA A 1 111 ? 3.957 -18.712 -23.969 1.00 77.88 111 ALA A O 1
ATOM 848 N N . ARG A 1 112 ? 5.867 -17.718 -24.600 1.00 81.38 112 ARG A N 1
ATOM 849 C CA . ARG A 1 112 ? 6.229 -17.262 -23.246 1.00 81.38 112 ARG A CA 1
ATOM 850 C C . ARG A 1 112 ? 5.243 -16.234 -22.697 1.00 81.38 112 ARG A C 1
ATOM 852 O O . ARG A 1 112 ? 4.850 -16.343 -21.540 1.00 81.38 112 ARG A O 1
ATOM 859 N N . THR A 1 113 ? 4.806 -15.276 -23.512 1.00 80.00 113 THR A N 1
ATOM 860 C CA . THR A 1 113 ? 3.799 -14.290 -23.093 1.00 80.00 113 THR A CA 1
ATOM 861 C C . THR A 1 113 ? 2.429 -14.934 -22.883 1.00 80.00 113 THR A C 1
ATOM 863 O O . THR A 1 113 ? 1.712 -14.561 -21.960 1.00 80.00 113 THR A O 1
ATOM 866 N N . TYR A 1 114 ? 2.064 -15.947 -23.670 1.00 80.44 114 TYR A N 1
ATOM 867 C CA . TYR A 1 114 ? 0.836 -16.706 -23.446 1.00 80.44 114 TYR A CA 1
ATOM 868 C C . TYR A 1 114 ? 0.837 -17.400 -22.079 1.00 80.44 114 TYR A C 1
ATOM 870 O O . TYR A 1 114 ? -0.160 -17.335 -21.362 1.00 80.44 114 TYR A O 1
ATOM 878 N N . ILE A 1 115 ? 1.966 -17.982 -21.667 1.00 79.31 115 ILE A N 1
ATOM 879 C CA . ILE A 1 115 ? 2.123 -18.586 -20.336 1.00 79.31 115 ILE A CA 1
ATOM 880 C C . ILE A 1 115 ? 1.843 -17.573 -19.211 1.00 79.31 115 ILE A C 1
ATOM 882 O O . ILE A 1 115 ? 1.250 -17.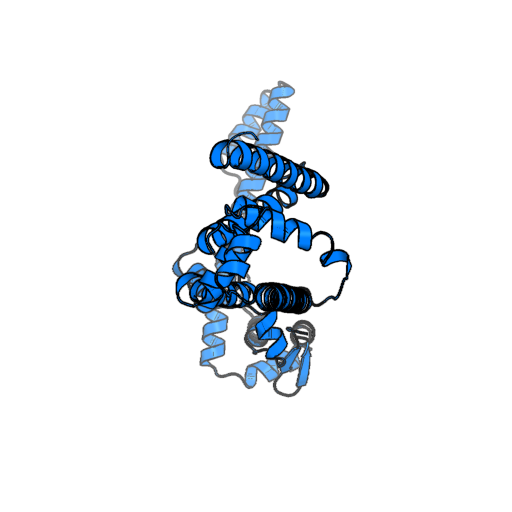938 -18.193 1.00 79.31 115 ILE A O 1
ATOM 886 N N . ASP A 1 116 ? 2.187 -16.296 -19.400 1.00 78.19 116 ASP A N 1
ATOM 887 C CA . ASP A 1 116 ? 1.874 -15.233 -18.437 1.00 78.19 116 ASP A CA 1
ATOM 888 C C . ASP A 1 116 ? 0.372 -14.929 -18.324 1.00 78.19 116 ASP A C 1
ATOM 890 O O . ASP A 1 116 ? -0.088 -14.509 -17.259 1.00 78.19 116 ASP A O 1
ATOM 894 N N . THR A 1 117 ? -0.408 -15.201 -19.374 1.00 77.19 117 THR A N 1
ATOM 895 C CA . THR A 1 117 ? -1.872 -15.023 -19.363 1.00 77.19 117 THR A CA 1
ATOM 896 C C . THR A 1 117 ? -2.619 -16.151 -18.649 1.00 77.19 117 THR A C 1
ATOM 898 O O . THR A 1 117 ? -3.802 -16.012 -18.337 1.00 77.19 117 THR A O 1
ATOM 901 N N . ILE A 1 118 ? -1.950 -17.273 -18.359 1.00 79.38 118 ILE A N 1
ATOM 902 C CA . ILE A 1 118 ? -2.579 -18.414 -17.690 1.00 79.38 118 ILE A CA 1
ATOM 903 C C . ILE A 1 118 ? -2.844 -18.062 -16.224 1.00 79.38 118 ILE A C 1
ATOM 905 O O . ILE A 1 118 ? -1.924 -17.780 -15.447 1.00 79.38 118 ILE A O 1
ATOM 909 N N . VAL A 1 119 ? -4.119 -18.125 -15.837 1.00 74.75 119 VAL A N 1
ATOM 910 C CA . VAL A 1 119 ? -4.572 -17.873 -14.464 1.00 74.75 119 VAL A CA 1
ATOM 911 C C . VAL A 1 119 ? -3.936 -18.882 -13.505 1.00 74.75 119 VAL A C 1
ATOM 913 O O . VAL A 1 119 ? -3.778 -20.065 -13.818 1.00 74.75 119 VAL A O 1
ATOM 916 N N . THR A 1 120 ? -3.565 -18.410 -12.317 1.00 77.25 120 THR A N 1
ATOM 917 C CA . THR A 1 120 ? -2.955 -19.255 -11.286 1.00 77.25 120 THR A CA 1
ATOM 918 C C . THR A 1 120 ? -3.857 -20.422 -10.881 1.00 77.25 120 THR A C 1
ATOM 920 O O . THR A 1 120 ? -5.069 -20.279 -10.712 1.00 77.25 120 THR A O 1
ATOM 923 N N . ALA A 1 121 ? -3.245 -21.585 -10.653 1.00 77.94 121 ALA A N 1
ATOM 924 C CA . ALA A 1 121 ? -3.920 -22.777 -10.145 1.00 77.94 121 ALA A CA 1
ATOM 925 C C . ALA A 1 121 ? -4.319 -22.643 -8.661 1.00 77.94 121 ALA A C 1
ATOM 927 O O . ALA A 1 121 ? -4.996 -23.514 -8.116 1.00 77.94 121 ALA A O 1
ATOM 928 N N . ARG A 1 122 ? -3.892 -21.567 -7.979 1.00 82.19 122 ARG A N 1
ATOM 929 C CA . ARG A 1 122 ? -4.109 -21.338 -6.542 1.00 82.19 122 ARG A CA 1
ATOM 930 C C . ARG A 1 122 ? -4.963 -20.079 -6.310 1.00 82.19 122 ARG A C 1
ATOM 932 O O . ARG A 1 122 ? -4.408 -19.006 -6.070 1.00 82.19 122 ARG A O 1
ATOM 939 N N . PRO A 1 123 ? -6.307 -20.196 -6.286 1.00 81.81 123 PRO A N 1
ATOM 940 C CA . PRO A 1 123 ? -7.214 -19.048 -6.164 1.00 81.81 123 PRO A CA 1
ATOM 941 C C . PRO A 1 123 ? -6.986 -18.218 -4.898 1.00 81.81 123 PRO A C 1
ATOM 943 O O . PRO A 1 123 ? -7.016 -16.993 -4.943 1.00 81.81 123 PRO A O 1
ATOM 946 N N . VAL A 1 124 ? -6.706 -18.879 -3.770 1.00 83.50 124 VAL A N 1
ATOM 947 C CA . VAL A 1 124 ? -6.447 -18.209 -2.484 1.00 83.50 124 VAL A CA 1
ATOM 948 C C . VAL A 1 124 ? -5.165 -17.377 -2.544 1.00 83.50 124 VAL A C 1
ATOM 950 O O . VAL A 1 124 ? -5.146 -16.242 -2.079 1.00 83.50 124 VAL A O 1
ATOM 953 N N . ALA A 1 125 ? -4.108 -17.902 -3.169 1.00 81.44 125 ALA A N 1
ATOM 954 C CA . ALA A 1 125 ? -2.865 -17.154 -3.342 1.00 81.44 125 ALA A CA 1
ATOM 955 C C . ALA A 1 125 ? -3.062 -15.948 -4.275 1.00 81.44 125 ALA A C 1
ATOM 957 O O . ALA A 1 125 ? -2.481 -14.895 -4.026 1.00 81.44 125 ALA A O 1
ATOM 958 N N . ASN A 1 126 ? -3.923 -16.079 -5.293 1.00 83.12 126 ASN A N 1
ATOM 959 C CA . ASN A 1 126 ? -4.311 -14.955 -6.147 1.00 83.12 126 ASN A CA 1
ATOM 960 C C . ASN A 1 126 ? -5.068 -13.875 -5.375 1.00 83.12 126 ASN A C 1
ATOM 962 O O . ASN A 1 126 ? -4.821 -12.689 -5.546 1.00 83.12 126 ASN A O 1
ATOM 966 N N . PHE A 1 127 ? -5.996 -14.287 -4.512 1.00 85.88 127 PHE A N 1
ATOM 967 C CA . PHE A 1 127 ? -6.810 -13.354 -3.745 1.00 85.88 127 PHE A CA 1
ATOM 968 C C . PHE A 1 127 ? -5.956 -12.493 -2.806 1.00 85.88 127 PHE A C 1
ATOM 970 O O . PHE A 1 127 ? -6.169 -11.288 -2.714 1.00 85.88 127 PHE A O 1
ATOM 977 N N . PHE A 1 128 ? -4.960 -13.086 -2.146 1.00 85.25 128 PHE A N 1
ATOM 978 C CA . PHE A 1 128 ? -4.128 -12.381 -1.168 1.00 85.25 128 PHE A CA 1
ATOM 979 C C . PHE A 1 128 ? -2.884 -11.691 -1.743 1.00 85.25 128 PHE A C 1
ATOM 981 O O . PHE A 1 128 ? -2.432 -10.715 -1.152 1.00 85.25 128 PHE A O 1
ATOM 988 N N . GLY A 1 129 ? -2.319 -12.187 -2.847 1.00 80.50 129 GLY A N 1
ATOM 989 C CA . GLY A 1 129 ? -1.052 -11.678 -3.388 1.00 80.50 129 GLY A CA 1
ATOM 990 C C . GLY A 1 129 ? -1.008 -11.507 -4.905 1.00 80.50 129 GLY A C 1
ATOM 991 O O . GLY A 1 129 ? 0.089 -11.338 -5.444 1.00 80.50 129 GLY A O 1
ATOM 992 N N . GLY A 1 130 ? -2.144 -11.622 -5.592 1.00 84.44 130 GLY A N 1
ATOM 993 C CA . GLY A 1 130 ? -2.269 -11.351 -7.023 1.00 84.44 130 GLY A CA 1
ATOM 994 C C . GLY A 1 130 ? -2.471 -9.867 -7.320 1.00 84.44 130 GLY A C 1
ATOM 995 O O . GLY A 1 130 ? -2.485 -9.030 -6.413 1.00 84.44 130 GLY A O 1
ATOM 996 N N . ASP A 1 131 ? -2.665 -9.567 -8.598 1.00 86.19 131 ASP A N 1
ATOM 997 C CA . ASP A 1 131 ? -2.925 -8.219 -9.083 1.00 86.19 131 ASP A CA 1
ATOM 998 C C . ASP A 1 131 ? -4.399 -8.061 -9.476 1.00 86.19 131 ASP A C 1
ATOM 1000 O O . ASP A 1 131 ? -5.093 -9.003 -9.860 1.00 86.19 131 ASP A O 1
ATOM 1004 N N . ILE A 1 132 ? -4.911 -6.848 -9.312 1.00 86.88 132 ILE A N 1
ATOM 1005 C CA . ILE A 1 132 ? -6.261 -6.437 -9.683 1.00 86.88 132 ILE A CA 1
ATOM 1006 C C . ILE A 1 132 ? -6.178 -5.252 -10.642 1.00 86.88 132 ILE A C 1
ATOM 1008 O O . ILE A 1 132 ? -5.168 -4.555 -10.714 1.00 86.88 132 ILE A O 1
ATOM 1012 N N . MET A 1 133 ? -7.274 -4.982 -11.353 1.00 86.19 133 MET A N 1
ATOM 1013 C CA . MET A 1 133 ? -7.371 -3.873 -12.312 1.00 86.19 133 MET A CA 1
ATOM 1014 C C . MET A 1 133 ? -6.384 -3.945 -13.492 1.00 86.19 133 MET A C 1
ATOM 1016 O O . MET A 1 133 ? -6.162 -2.929 -14.146 1.00 86.19 133 MET A O 1
ATOM 1020 N N . GLU A 1 134 ? -5.872 -5.130 -13.838 1.00 86.38 134 GLU A N 1
ATOM 1021 C CA . GLU A 1 134 ? -5.003 -5.334 -15.012 1.00 86.38 134 GLU A CA 1
ATOM 1022 C C . GLU A 1 134 ? -5.541 -4.669 -16.299 1.00 86.38 134 GLU A C 1
ATOM 1024 O O . GLU A 1 134 ? -4.775 -3.969 -16.957 1.00 86.38 134 GLU A O 1
ATOM 1029 N N . PRO A 1 135 ? -6.853 -4.728 -16.638 1.00 87.75 135 PRO A N 1
ATOM 1030 C CA . PRO A 1 135 ? -7.360 -4.071 -17.848 1.00 87.75 135 PRO A CA 1
ATOM 1031 C C . PRO A 1 135 ? -7.190 -2.546 -17.848 1.00 87.75 135 PRO A C 1
ATOM 1033 O O . PRO A 1 135 ? -6.990 -1.943 -18.900 1.00 87.75 135 PRO A O 1
ATOM 1036 N N . ILE A 1 136 ? -7.272 -1.913 -16.673 1.00 87.38 136 ILE A N 1
ATOM 1037 C CA . ILE A 1 136 ? -7.100 -0.463 -16.525 1.00 87.38 136 ILE A CA 1
ATOM 1038 C C . ILE A 1 136 ? -5.621 -0.102 -16.681 1.00 87.38 136 ILE A C 1
ATOM 1040 O O . ILE A 1 136 ? -5.303 0.886 -17.338 1.00 87.38 136 ILE A O 1
ATOM 1044 N N . PHE A 1 137 ? -4.715 -0.906 -16.120 1.00 86.06 137 PHE A N 1
ATOM 1045 C CA . PHE A 1 137 ? -3.269 -0.695 -16.235 1.00 86.06 137 PHE A CA 1
ATOM 1046 C C . PHE A 1 137 ? -2.749 -0.970 -17.647 1.00 86.06 137 PHE A C 1
ATOM 1048 O O . PHE A 1 137 ? -1.848 -0.267 -18.110 1.00 86.06 137 PHE A O 1
ATOM 1055 N N . ASP A 1 138 ? -3.353 -1.929 -18.346 1.00 85.88 138 ASP A N 1
ATOM 1056 C CA . ASP A 1 138 ? -3.135 -2.166 -19.769 1.00 85.88 138 ASP A CA 1
ATOM 1057 C C . ASP A 1 138 ? -3.600 -0.967 -20.597 1.00 85.88 138 ASP A C 1
ATOM 1059 O O . ASP A 1 138 ? -2.838 -0.453 -21.411 1.00 85.88 138 ASP A O 1
ATOM 1063 N N . TRP A 1 139 ? -4.813 -0.460 -20.365 1.00 88.12 139 TRP A N 1
ATOM 1064 C CA . TRP A 1 139 ? -5.290 0.761 -21.024 1.00 88.12 139 TRP A CA 1
ATOM 1065 C C . TRP A 1 139 ? -4.338 1.942 -20.763 1.00 88.12 139 TRP A C 1
ATOM 1067 O O . TRP A 1 139 ? -3.898 2.627 -21.687 1.00 88.12 139 TRP A O 1
ATOM 1077 N N . LEU A 1 140 ? -3.897 2.113 -19.515 1.00 86.62 140 LEU A N 1
ATOM 1078 C CA . LEU A 1 140 ? -2.954 3.160 -19.127 1.00 86.62 140 LEU A CA 1
ATOM 1079 C C . LEU A 1 140 ? -1.599 3.056 -19.854 1.00 86.62 140 LEU A C 1
ATOM 1081 O O . LEU A 1 140 ? -0.925 4.067 -20.052 1.00 86.62 140 LEU A O 1
ATOM 1085 N N . TYR A 1 141 ? -1.199 1.846 -20.252 1.00 85.25 141 TYR A N 1
ATOM 1086 C CA . TYR A 1 141 ? 0.038 1.591 -20.987 1.00 85.25 141 TYR A CA 1
ATOM 1087 C C . TYR A 1 141 ? -0.123 1.740 -22.505 1.00 85.25 141 TYR A C 1
ATOM 1089 O O . TYR A 1 141 ? 0.672 2.442 -23.133 1.00 85.25 141 TYR A O 1
ATOM 1097 N N . TYR A 1 142 ? -1.128 1.083 -23.088 1.00 81.88 142 TYR A N 1
ATOM 1098 C CA . TYR A 1 142 ? -1.299 0.985 -24.540 1.00 81.88 142 TYR A CA 1
ATOM 1099 C C . TYR A 1 142 ? -1.970 2.217 -25.150 1.00 81.88 142 TYR A C 1
ATOM 1101 O O . TYR A 1 142 ? -1.633 2.586 -26.271 1.00 81.88 142 TYR A O 1
ATOM 1109 N N . THR A 1 143 ? -2.907 2.864 -24.446 1.00 84.00 143 THR A N 1
ATOM 1110 C CA . THR A 1 143 ? -3.656 4.004 -25.006 1.00 84.00 143 THR A CA 1
ATOM 1111 C C . THR A 1 143 ? -3.240 5.347 -24.425 1.00 84.00 143 THR A C 1
ATOM 1113 O O . THR A 1 143 ? -3.201 6.329 -25.156 1.00 84.00 143 THR A O 1
ATOM 1116 N N . ALA A 1 144 ? -2.966 5.413 -23.117 1.00 81.44 144 ALA A N 1
ATOM 1117 C CA . ALA A 1 144 ? -2.690 6.680 -22.431 1.00 81.44 144 ALA A CA 1
ATOM 1118 C C . ALA A 1 144 ? -1.193 7.006 -22.286 1.00 81.44 144 ALA A C 1
ATOM 1120 O O . ALA A 1 144 ? -0.860 8.103 -21.849 1.00 81.44 144 ALA A O 1
ATOM 1121 N N . ASP A 1 145 ? -0.307 6.058 -22.609 1.00 79.94 145 ASP A N 1
ATOM 1122 C CA . ASP A 1 145 ? 1.156 6.191 -22.525 1.00 79.94 145 ASP A CA 1
ATOM 1123 C C . ASP A 1 145 ? 1.704 6.602 -21.138 1.00 79.94 145 ASP A C 1
ATOM 1125 O O . ASP A 1 145 ? 2.843 7.040 -20.997 1.00 79.94 145 ASP A O 1
ATOM 1129 N N . TRP A 1 146 ? 0.903 6.451 -20.079 1.00 81.75 146 TRP A N 1
ATOM 1130 C CA . TRP A 1 146 ? 1.248 6.945 -18.743 1.00 81.75 146 TRP A CA 1
ATOM 1131 C C . TRP A 1 146 ? 1.889 5.860 -17.862 1.00 81.75 146 TRP A C 1
ATOM 1133 O O . TRP A 1 146 ? 2.704 6.160 -16.993 1.00 81.75 146 TRP A O 1
ATOM 1143 N N . ASN A 1 147 ? 1.591 4.580 -18.112 1.00 86.00 147 ASN A N 1
ATOM 1144 C CA . ASN A 1 147 ? 2.114 3.437 -17.346 1.00 86.00 147 ASN A CA 1
ATOM 1145 C C . ASN A 1 147 ? 3.461 2.912 -17.880 1.00 86.00 147 ASN A C 1
ATOM 1147 O O . ASN A 1 147 ? 3.646 1.707 -18.049 1.00 86.00 147 ASN A O 1
ATOM 1151 N N . VAL A 1 148 ? 4.394 3.802 -18.209 1.00 83.69 148 VAL A N 1
ATOM 1152 C CA . VAL A 1 148 ? 5.646 3.454 -18.897 1.00 83.69 148 VAL A CA 1
ATOM 1153 C C . VAL A 1 148 ? 6.835 3.762 -18.001 1.00 83.69 148 VAL A C 1
ATOM 1155 O O . VAL A 1 148 ? 6.931 4.844 -17.427 1.00 83.69 148 VAL A O 1
ATOM 1158 N N . ASN A 1 149 ? 7.758 2.812 -17.868 1.00 83.62 149 ASN A N 1
ATOM 1159 C CA . ASN A 1 149 ? 9.000 3.042 -17.141 1.00 83.62 149 ASN A CA 1
ATOM 1160 C C . ASN A 1 149 ? 10.058 3.727 -18.021 1.00 83.62 149 ASN A C 1
ATOM 1162 O O . ASN A 1 149 ? 9.902 3.873 -19.231 1.00 83.62 149 ASN A O 1
ATOM 1166 N N . LEU A 1 150 ? 11.195 4.095 -17.425 1.00 77.44 150 LEU A N 1
ATOM 1167 C CA . LEU A 1 150 ? 12.287 4.787 -18.125 1.00 77.44 150 LEU A CA 1
ATOM 1168 C C . LEU A 1 150 ? 12.857 4.019 -19.341 1.00 77.44 150 LEU A C 1
ATOM 1170 O O . LEU A 1 150 ? 13.589 4.594 -20.143 1.00 77.44 150 LEU A O 1
ATOM 1174 N N . TYR A 1 151 ? 12.544 2.727 -19.461 1.00 76.50 151 TYR A N 1
ATOM 1175 C CA . TYR A 1 151 ? 13.006 1.828 -20.515 1.00 76.50 151 TYR A CA 1
ATOM 1176 C C . TYR A 1 151 ? 11.913 1.470 -21.535 1.00 76.50 151 TYR A C 1
ATOM 1178 O O . TYR A 1 151 ? 12.180 0.652 -22.406 1.00 76.50 151 TYR A O 1
ATOM 1186 N N . GLY A 1 152 ? 10.706 2.040 -21.443 1.00 76.12 152 GLY A N 1
ATOM 1187 C CA . GLY A 1 152 ? 9.597 1.772 -22.371 1.00 76.12 152 GLY A CA 1
ATOM 1188 C C . GLY A 1 152 ? 8.719 0.563 -22.014 1.00 76.12 152 GLY A C 1
ATOM 1189 O O . GLY A 1 152 ? 7.714 0.317 -22.682 1.00 76.12 152 GLY A O 1
ATOM 1190 N N . ASN A 1 153 ? 9.049 -0.178 -20.951 1.00 82.88 153 ASN A N 1
ATOM 1191 C CA . ASN A 1 153 ? 8.238 -1.304 -20.475 1.00 82.88 153 ASN A CA 1
ATOM 1192 C C . ASN A 1 153 ? 7.065 -0.815 -19.616 1.00 82.88 153 ASN A C 1
ATOM 1194 O O . ASN A 1 153 ? 7.124 0.270 -19.032 1.00 82.88 153 ASN A O 1
ATOM 1198 N N . GLN A 1 154 ? 6.030 -1.646 -19.490 1.00 82.06 154 GLN A N 1
ATOM 1199 C CA . GLN A 1 154 ? 4.924 -1.403 -18.564 1.00 82.06 154 GLN A CA 1
ATOM 1200 C C . GLN A 1 154 ? 5.457 -1.299 -17.127 1.00 82.06 154 GLN A C 1
ATOM 1202 O O . GLN A 1 154 ? 6.184 -2.179 -16.664 1.00 82.06 154 GLN A O 1
ATOM 1207 N N . PHE A 1 155 ? 5.145 -0.198 -16.440 1.00 80.94 155 PHE A N 1
ATOM 1208 C CA . PHE A 1 155 ? 5.658 0.074 -15.096 1.00 80.94 155 PHE A CA 1
ATOM 1209 C C . PHE A 1 155 ? 4.973 -0.795 -14.034 1.00 80.94 155 PHE A C 1
ATOM 1211 O O . PHE A 1 155 ? 5.653 -1.383 -13.195 1.00 80.94 155 PHE A O 1
ATOM 1218 N N . ALA A 1 156 ? 3.647 -0.911 -14.098 1.00 84.25 156 ALA A N 1
ATOM 1219 C CA . ALA A 1 156 ? 2.852 -1.750 -13.208 1.00 84.25 156 ALA A CA 1
ATOM 1220 C C . ALA A 1 156 ? 1.844 -2.588 -14.006 1.00 84.25 156 ALA A C 1
ATOM 1222 O O . ALA A 1 156 ? 1.158 -2.071 -14.888 1.00 84.25 156 ALA A O 1
ATOM 1223 N N . GLN A 1 157 ? 1.746 -3.881 -13.693 1.00 80.50 157 GLN A N 1
ATOM 1224 C CA . GLN A 1 157 ? 0.789 -4.794 -14.336 1.00 80.50 157 GLN A CA 1
ATOM 1225 C C . GLN A 1 157 ? -0.631 -4.619 -13.780 1.00 80.50 157 GLN A C 1
ATOM 1227 O O . GLN A 1 157 ? -1.607 -4.759 -14.508 1.00 80.50 157 GLN A O 1
ATOM 1232 N N . GLY A 1 158 ? -0.748 -4.234 -12.510 1.00 86.12 158 GLY A N 1
ATOM 1233 C CA . GLY A 1 158 ? -2.009 -3.961 -11.836 1.00 86.12 158 GLY A CA 1
ATOM 1234 C C . GLY A 1 158 ? -1.772 -3.355 -10.456 1.00 86.12 158 GLY A C 1
ATOM 1235 O O . GLY A 1 158 ? -0.654 -2.968 -10.108 1.00 86.12 158 GLY A O 1
ATOM 1236 N N . MET A 1 159 ? -2.834 -3.273 -9.661 1.00 86.62 159 MET A N 1
ATOM 1237 C CA . MET A 1 159 ? -2.735 -2.961 -8.236 1.00 86.62 159 MET A CA 1
ATOM 1238 C C . MET A 1 159 ? -2.655 -4.249 -7.428 1.00 86.62 159 MET A C 1
ATOM 1240 O O . MET A 1 159 ? -3.342 -5.211 -7.743 1.00 86.62 159 MET A O 1
ATOM 1244 N N . TYR A 1 160 ? -1.910 -4.247 -6.327 1.00 87.50 160 TYR A N 1
ATOM 1245 C CA . TYR A 1 160 ? -1.883 -5.395 -5.424 1.00 87.50 160 TYR A CA 1
ATOM 1246 C C . TYR A 1 160 ? -3.268 -5.682 -4.829 1.00 87.50 160 TYR A C 1
ATOM 1248 O O . TYR A 1 160 ? -3.932 -4.781 -4.304 1.00 87.50 160 TYR A O 1
ATOM 1256 N N . SER A 1 161 ? -3.689 -6.949 -4.834 1.00 87.25 161 SER A N 1
ATOM 1257 C CA . SER A 1 161 ? -5.002 -7.378 -4.331 1.00 87.25 161 SER A CA 1
ATOM 1258 C C . SER A 1 161 ? -5.222 -7.070 -2.842 1.00 87.25 161 SER A C 1
ATOM 1260 O O . SER A 1 161 ? -6.353 -6.816 -2.417 1.00 87.25 161 SER A O 1
ATOM 1262 N N . CYS A 1 162 ? -4.142 -6.994 -2.056 1.00 89.69 162 CYS A N 1
ATOM 1263 C CA . CYS A 1 162 ? -4.155 -6.567 -0.654 1.00 89.69 162 CYS A CA 1
ATOM 1264 C C . CYS A 1 162 ? -4.836 -5.195 -0.458 1.00 89.69 162 CYS A C 1
ATOM 1266 O O . CYS A 1 162 ? -5.547 -4.991 0.528 1.00 89.69 162 CYS A O 1
ATOM 1268 N N . LEU A 1 163 ? -4.714 -4.275 -1.427 1.00 90.56 163 LEU A N 1
ATOM 1269 C CA . LEU A 1 163 ? -5.372 -2.965 -1.365 1.00 90.56 163 LEU A CA 1
ATOM 1270 C C . LEU A 1 163 ? -6.900 -3.076 -1.393 1.00 90.56 163 LEU A C 1
ATOM 1272 O O . LEU A 1 163 ? -7.577 -2.340 -0.677 1.00 90.56 163 LEU A O 1
ATOM 1276 N N . MET A 1 164 ? -7.453 -4.012 -2.167 1.00 90.38 164 MET A N 1
ATOM 1277 C CA . MET A 1 164 ? -8.898 -4.260 -2.191 1.00 90.38 164 MET A CA 1
ATOM 1278 C C . MET A 1 164 ? -9.382 -4.828 -0.859 1.00 90.38 164 MET A C 1
ATOM 1280 O O . MET A 1 164 ? -10.408 -4.383 -0.347 1.00 90.38 164 MET A O 1
ATOM 1284 N N . ILE A 1 165 ? -8.642 -5.779 -0.282 1.00 91.81 165 ILE A N 1
ATOM 1285 C CA . ILE A 1 165 ? -8.959 -6.357 1.032 1.00 91.81 165 ILE A CA 1
ATOM 1286 C C . ILE A 1 165 ? -8.977 -5.252 2.093 1.00 91.81 165 ILE A C 1
ATOM 1288 O O . ILE A 1 165 ? -9.930 -5.143 2.867 1.00 91.81 165 ILE A O 1
ATOM 1292 N N . TRP A 1 166 ? -7.948 -4.405 2.097 1.00 92.94 166 TRP A N 1
ATOM 1293 C CA . TRP A 1 166 ? -7.848 -3.268 3.002 1.00 92.94 166 TRP A CA 1
ATOM 1294 C C . TRP A 1 166 ? -8.998 -2.270 2.812 1.00 92.94 166 TRP A C 1
ATOM 1296 O O . TRP A 1 166 ? -9.624 -1.873 3.794 1.00 92.94 166 TRP A O 1
ATOM 1306 N N . PHE A 1 167 ? -9.335 -1.912 1.570 1.00 92.62 167 PHE A N 1
ATOM 1307 C CA . PHE A 1 167 ? -10.420 -0.974 1.277 1.00 92.62 167 PHE A CA 1
ATOM 1308 C C . PHE A 1 167 ? -11.795 -1.528 1.676 1.00 92.62 167 PHE A C 1
ATOM 1310 O O . PHE A 1 167 ? -12.603 -0.815 2.271 1.00 92.62 167 PHE A O 1
ATOM 1317 N N . LEU A 1 168 ? -12.052 -2.813 1.414 1.00 93.88 168 LEU A N 1
ATOM 1318 C CA . LEU A 1 168 ? -13.285 -3.488 1.821 1.00 93.88 168 LEU A CA 1
ATOM 1319 C C . LEU A 1 168 ? -13.408 -3.509 3.349 1.00 93.88 168 LEU A C 1
ATOM 1321 O O . LEU A 1 168 ? -14.453 -3.134 3.883 1.00 93.88 168 LEU A O 1
ATOM 1325 N N . LEU A 1 169 ? -12.334 -3.868 4.061 1.00 94.75 169 LEU A N 1
ATOM 1326 C CA . LEU A 1 169 ? -12.299 -3.812 5.525 1.00 94.75 169 LEU A CA 1
ATOM 1327 C C . LEU A 1 169 ? -12.548 -2.394 6.043 1.00 94.75 169 LEU A C 1
ATOM 1329 O O . LEU A 1 169 ? -13.345 -2.212 6.962 1.00 94.75 169 LEU A O 1
ATOM 1333 N N . ALA A 1 170 ? -11.923 -1.384 5.439 1.00 94.62 170 ALA A N 1
ATOM 1334 C CA . ALA A 1 170 ? -12.127 0.009 5.814 1.00 94.62 170 ALA A CA 1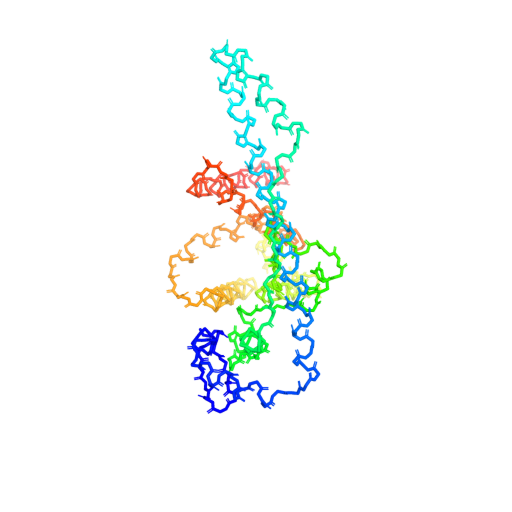
ATOM 1335 C C . ALA A 1 170 ? -13.586 0.453 5.603 1.00 94.62 170 ALA A C 1
ATOM 1337 O O . ALA A 1 170 ? -14.149 1.126 6.466 1.00 94.62 170 ALA A O 1
ATOM 1338 N N . LEU A 1 171 ? -14.231 0.026 4.514 1.00 95.44 171 LEU A N 1
ATOM 1339 C CA . LEU A 1 171 ? -15.641 0.310 4.235 1.00 95.4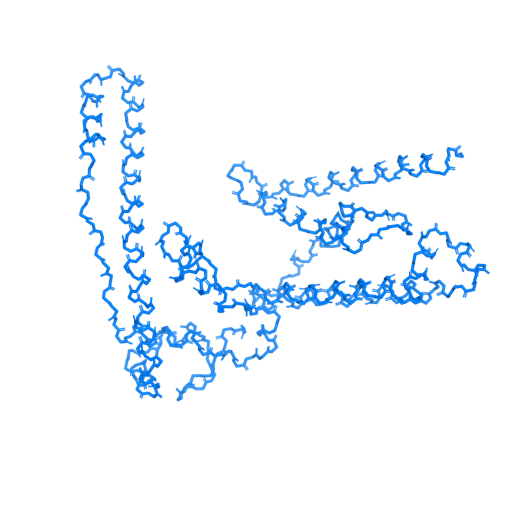4 171 LEU A CA 1
ATOM 1340 C C . LEU A 1 171 ? -16.568 -0.359 5.258 1.00 95.44 171 LEU A C 1
ATOM 1342 O O . LEU A 1 171 ? -17.483 0.288 5.773 1.00 95.44 171 LEU A O 1
ATOM 1346 N N . VAL A 1 172 ? -16.309 -1.622 5.607 1.00 95.31 172 VAL A N 1
ATOM 1347 C CA . VAL A 1 172 ? -17.049 -2.331 6.664 1.00 95.31 172 VAL A CA 1
ATOM 1348 C C . VAL A 1 172 ? -16.886 -1.610 8.003 1.00 95.31 172 VAL A C 1
ATOM 1350 O O . VAL A 1 172 ? -17.881 -1.318 8.665 1.00 95.31 172 VAL A O 1
ATOM 1353 N N . CYS A 1 173 ? -15.658 -1.241 8.378 1.00 94.62 173 CYS A N 1
ATOM 1354 C CA . CYS A 1 173 ? -15.383 -0.466 9.588 1.00 94.62 173 CYS A CA 1
ATOM 1355 C C . CYS A 1 173 ? -16.104 0.884 9.583 1.00 94.62 173 CYS A C 1
ATOM 1357 O O . CYS A 1 173 ? -16.689 1.266 10.595 1.00 94.62 173 CYS A O 1
ATOM 1359 N N . TYR A 1 174 ? -16.103 1.593 8.451 1.00 95.19 174 TYR A N 1
ATOM 1360 C CA . TYR A 1 174 ? -16.823 2.853 8.291 1.00 95.19 174 TYR A CA 1
ATOM 1361 C C . TYR A 1 174 ? -18.323 2.668 8.511 1.00 95.19 174 TYR A C 1
ATOM 1363 O O . TYR A 1 174 ? -18.925 3.434 9.264 1.00 95.19 174 TYR A O 1
ATOM 1371 N N . PHE A 1 175 ? -18.929 1.645 7.909 1.00 95.62 175 PHE A N 1
ATOM 1372 C CA . PHE A 1 175 ? -20.350 1.360 8.085 1.00 95.62 175 PHE A CA 1
ATOM 1373 C C . PHE A 1 175 ? -20.682 1.020 9.543 1.00 95.62 175 PHE A C 1
ATOM 1375 O O . PHE A 1 175 ? -21.619 1.581 10.108 1.00 95.62 175 PHE A O 1
ATOM 1382 N N . VAL A 1 176 ? -19.878 0.168 10.186 1.00 95.25 176 VAL A N 1
ATOM 1383 C CA . VAL A 1 176 ? -20.060 -0.195 11.598 1.00 95.25 176 VAL A CA 1
ATOM 1384 C C . VAL A 1 176 ? -19.947 1.037 12.501 1.00 95.25 176 VAL A C 1
ATOM 1386 O O . VAL A 1 176 ? -20.830 1.260 13.329 1.00 95.25 176 VAL A O 1
ATOM 1389 N N . LEU A 1 177 ? -18.926 1.878 12.323 1.00 93.62 177 LEU A N 1
ATOM 1390 C CA . LEU A 1 177 ? -18.736 3.072 13.154 1.00 93.62 177 LEU A CA 1
ATOM 1391 C C . LEU A 1 177 ? -19.796 4.154 12.918 1.00 93.62 177 LEU A C 1
ATOM 1393 O O . LEU A 1 177 ? -20.185 4.819 13.872 1.00 93.62 177 LEU A O 1
ATOM 1397 N N . SER A 1 178 ? -20.252 4.345 11.676 1.00 92.44 178 SER A N 1
ATOM 1398 C CA . SER A 1 178 ? -21.142 5.461 11.318 1.00 92.44 178 SER A CA 1
ATOM 1399 C C . SER A 1 178 ? -22.633 5.129 11.371 1.00 92.44 178 SER A C 1
ATOM 1401 O O . SER A 1 178 ? -23.444 6.032 11.565 1.00 92.44 178 SER A O 1
ATOM 1403 N N . ARG A 1 179 ? -23.021 3.863 11.168 1.00 92.56 179 ARG A N 1
ATOM 1404 C CA . ARG A 1 179 ? -24.431 3.467 10.993 1.00 92.56 179 ARG A CA 1
ATOM 1405 C C . ARG A 1 179 ? -24.947 2.466 12.022 1.00 92.56 179 ARG A C 1
ATOM 1407 O O . ARG A 1 179 ? -26.133 2.152 11.977 1.00 92.56 179 ARG A O 1
ATOM 1414 N N . THR A 1 180 ? -24.118 1.954 12.935 1.00 94.88 180 THR A N 1
ATOM 1415 C CA . THR A 1 180 ? -24.546 0.898 13.872 1.00 94.88 180 THR A CA 1
ATOM 1416 C C . THR A 1 180 ? -24.415 1.296 15.340 1.00 94.88 180 THR A C 1
ATOM 1418 O O . THR A 1 180 ? -23.594 2.133 15.712 1.00 94.88 180 THR A O 1
ATOM 1421 N N . GLN A 1 181 ? -25.196 0.635 16.202 1.00 92.94 181 GLN A N 1
ATOM 1422 C CA . GLN A 1 181 ? -25.116 0.802 17.658 1.00 92.94 181 GLN A CA 1
ATOM 1423 C C . GLN A 1 181 ? -23.730 0.432 18.211 1.00 92.94 181 GLN A C 1
ATOM 1425 O O . GLN A 1 181 ? -23.270 1.050 19.171 1.00 92.94 181 GLN A O 1
ATOM 1430 N N . ALA A 1 182 ? -23.044 -0.530 17.581 1.00 93.12 182 ALA A N 1
ATOM 1431 C CA . ALA A 1 182 ? -21.686 -0.904 17.957 1.00 93.12 182 ALA A CA 1
ATOM 1432 C C . ALA A 1 182 ? -20.720 0.286 17.829 1.00 93.12 182 ALA A C 1
ATOM 1434 O O . ALA A 1 182 ? -19.892 0.479 18.713 1.00 93.12 182 ALA A O 1
ATOM 1435 N N . GLY A 1 183 ? -20.877 1.128 16.801 1.00 92.81 183 GLY A N 1
ATOM 1436 C CA . GLY A 1 183 ? -20.119 2.372 16.649 1.00 92.81 183 GLY A CA 1
ATOM 1437 C C . GLY A 1 183 ? -20.284 3.308 17.847 1.00 92.81 183 GLY A C 1
ATOM 1438 O O . GLY A 1 183 ? -19.295 3.702 18.465 1.00 92.81 183 GLY A O 1
ATOM 1439 N N . ASN A 1 184 ? -21.530 3.581 18.247 1.00 93.25 184 ASN A N 1
ATOM 1440 C CA . ASN A 1 184 ? -21.826 4.415 19.419 1.00 93.25 184 ASN A CA 1
ATOM 1441 C C . ASN A 1 184 ? -21.199 3.840 20.696 1.00 93.25 184 ASN A C 1
ATOM 1443 O O . ASN A 1 184 ? -20.573 4.567 21.463 1.00 93.25 184 ASN A O 1
ATOM 1447 N N . TRP A 1 185 ? -21.304 2.526 20.904 1.00 94.62 185 TRP A N 1
ATOM 1448 C CA . TRP A 1 185 ? -20.685 1.859 22.048 1.00 94.62 185 TRP A CA 1
ATOM 1449 C C . TRP A 1 185 ? -19.158 1.972 22.053 1.00 94.62 185 TRP A C 1
ATOM 1451 O O . TRP A 1 185 ? -18.578 2.175 23.122 1.00 94.62 185 TRP A O 1
ATOM 1461 N N . ILE A 1 186 ? -18.506 1.875 20.890 1.00 94.19 186 ILE A N 1
ATOM 1462 C CA . ILE A 1 186 ? -17.051 2.034 20.746 1.00 94.19 186 ILE A CA 1
ATOM 1463 C C . ILE A 1 186 ? -16.632 3.461 21.126 1.00 94.19 186 ILE A C 1
ATOM 1465 O O . ILE A 1 186 ? -15.764 3.628 21.986 1.00 94.19 186 ILE A O 1
ATOM 1469 N N . TYR A 1 187 ? -17.278 4.485 20.558 1.00 92.81 187 TYR A N 1
ATOM 1470 C CA . TYR A 1 187 ? -16.958 5.886 20.856 1.00 92.81 187 TYR A CA 1
ATOM 1471 C C . TYR A 1 187 ? -17.237 6.249 22.321 1.00 92.81 187 TYR A C 1
ATOM 1473 O O . TYR A 1 187 ? -16.381 6.844 22.974 1.00 92.81 187 TYR A O 1
ATOM 1481 N N . SER A 1 188 ? -18.376 5.831 22.884 1.00 92.19 188 SER A N 1
ATOM 1482 C CA . SER A 1 188 ? -18.691 6.085 24.296 1.00 92.19 188 SER A CA 1
ATOM 1483 C C . SER A 1 188 ? -17.701 5.402 25.242 1.00 92.19 188 SER A C 1
ATOM 1485 O O . SER A 1 188 ? -17.237 6.030 26.192 1.00 92.19 188 SER A O 1
ATOM 1487 N N . THR A 1 189 ? -17.332 4.145 24.963 1.00 93.50 189 THR A N 1
ATOM 1488 C CA . THR A 1 189 ? -16.360 3.396 25.780 1.00 93.50 189 THR A CA 1
ATOM 1489 C C . THR A 1 189 ? -14.977 4.052 25.758 1.00 93.50 189 THR A C 1
ATOM 1491 O O . THR A 1 189 ? -14.292 4.045 26.779 1.00 93.50 189 THR A O 1
ATOM 1494 N N . GLY A 1 190 ? -14.566 4.609 24.613 1.00 89.44 190 GLY A N 1
ATOM 1495 C CA . GLY A 1 190 ? -13.286 5.303 24.467 1.00 89.44 190 GLY A CA 1
ATOM 1496 C C . GLY A 1 190 ? -13.266 6.720 25.049 1.00 89.44 190 GLY A C 1
ATOM 1497 O O . GLY A 1 190 ? -12.222 7.153 25.516 1.00 89.44 190 GLY A O 1
ATOM 1498 N N . GLY A 1 191 ? -14.392 7.440 25.038 1.00 87.81 191 GLY A N 1
ATOM 1499 C CA . GLY A 1 191 ? -14.458 8.816 25.541 1.00 87.81 191 GLY A CA 1
ATOM 1500 C C . GLY A 1 191 ? -14.499 8.898 27.068 1.00 87.81 191 GLY A C 1
ATOM 1501 O O . GLY A 1 191 ? -13.685 9.583 27.682 1.00 87.81 191 GLY A O 1
ATOM 1502 N N . ASN A 1 192 ? -15.440 8.189 27.699 1.00 90.38 192 ASN A N 1
ATOM 1503 C CA . ASN A 1 192 ? -15.538 8.119 29.156 1.00 90.38 192 ASN A CA 1
ATOM 1504 C C . ASN A 1 192 ? -16.096 6.758 29.583 1.00 90.38 192 ASN A C 1
ATOM 1506 O O . ASN A 1 192 ? -17.297 6.496 29.483 1.00 90.38 192 ASN A O 1
ATOM 1510 N N . LEU A 1 193 ? -15.208 5.902 30.093 1.00 90.88 193 LEU A N 1
ATOM 1511 C CA . LEU A 1 193 ? -15.537 4.531 30.477 1.00 90.88 193 LEU A CA 1
ATOM 1512 C C . LEU A 1 193 ? -16.630 4.470 31.554 1.00 90.88 193 LEU A C 1
ATOM 1514 O O . LEU A 1 193 ? -17.572 3.691 31.415 1.00 90.88 193 LEU A O 1
ATOM 1518 N N . SER A 1 194 ? -16.527 5.298 32.596 1.00 91.00 194 SER A N 1
ATOM 1519 C CA . SER A 1 194 ? -17.480 5.311 33.711 1.00 91.00 194 SER A CA 1
ATOM 1520 C C . SER A 1 194 ? -18.867 5.764 33.255 1.00 91.00 194 SER A C 1
ATOM 1522 O O . SER A 1 194 ? -19.872 5.159 33.624 1.00 91.00 194 SER A O 1
ATOM 1524 N N . ALA A 1 195 ? -18.931 6.784 32.392 1.00 90.69 195 ALA A N 1
ATOM 1525 C CA . ALA A 1 195 ? -20.192 7.261 31.828 1.00 90.69 195 ALA A CA 1
ATOM 1526 C C . ALA A 1 195 ? -20.828 6.230 30.879 1.00 90.69 195 ALA A C 1
ATOM 1528 O O . ALA A 1 195 ? -22.039 6.021 30.911 1.00 90.69 195 ALA A O 1
ATOM 1529 N N . ALA A 1 196 ? -20.026 5.540 30.062 1.00 92.38 196 ALA A N 1
ATOM 1530 C CA . ALA A 1 196 ? -20.521 4.482 29.184 1.00 92.38 196 ALA A CA 1
ATOM 1531 C C . ALA A 1 196 ? -21.129 3.313 29.978 1.00 92.38 196 ALA A C 1
ATOM 1533 O O . ALA A 1 196 ? -22.195 2.814 29.616 1.00 92.38 196 ALA A O 1
ATOM 1534 N N . GLN A 1 197 ? -20.489 2.914 31.081 1.00 94.00 197 GLN A N 1
ATOM 1535 C CA . GLN A 1 197 ? -21.005 1.872 31.973 1.00 94.00 197 GLN A CA 1
ATOM 1536 C C . GLN A 1 197 ? -22.310 2.292 32.656 1.00 94.00 197 GLN A C 1
ATOM 1538 O O . GLN A 1 197 ? -23.249 1.499 32.694 1.00 94.00 197 GLN A O 1
ATOM 1543 N N . ALA A 1 198 ? -22.402 3.541 33.124 1.00 93.94 198 ALA A N 1
ATOM 1544 C CA . ALA A 1 198 ? -23.632 4.086 33.703 1.00 93.94 198 ALA A CA 1
ATOM 1545 C C . ALA A 1 198 ? -24.799 4.113 32.695 1.00 93.94 198 ALA A C 1
ATOM 1547 O O . ALA A 1 198 ? -25.942 3.870 33.068 1.00 93.94 198 ALA A O 1
ATOM 1548 N N . ASN A 1 199 ? -24.503 4.317 31.407 1.00 91.69 199 ASN A N 1
ATOM 1549 C CA . ASN A 1 199 ? -25.478 4.272 30.312 1.00 91.69 199 ASN A CA 1
ATOM 1550 C C . ASN A 1 199 ? -25.815 2.843 29.830 1.00 91.69 199 ASN A C 1
ATOM 1552 O O . ASN A 1 199 ? -26.456 2.678 28.792 1.00 91.69 199 ASN A O 1
ATOM 1556 N N . GLY A 1 200 ? -25.372 1.800 30.542 1.00 92.00 200 GLY A N 1
ATOM 1557 C CA . GLY A 1 200 ? -25.683 0.403 30.222 1.00 92.00 200 GLY A CA 1
ATOM 1558 C C . GLY A 1 200 ? -24.913 -0.175 29.029 1.00 92.00 200 GLY A C 1
ATOM 1559 O O . GLY A 1 200 ? -25.269 -1.243 28.529 1.00 92.00 200 GLY A O 1
ATOM 1560 N N . VAL A 1 201 ? -23.853 0.492 28.556 1.00 94.38 201 VAL A N 1
ATOM 1561 C CA . VAL A 1 201 ? -23.008 -0.036 27.474 1.00 94.38 201 VAL A CA 1
ATOM 1562 C C . VAL A 1 201 ? -22.187 -1.218 28.005 1.00 94.38 201 VAL A C 1
ATOM 1564 O O . VAL A 1 201 ? -21.484 -1.070 29.008 1.00 94.38 201 VAL A O 1
ATOM 1567 N N . PRO A 1 202 ? -22.190 -2.391 27.340 1.00 94.31 202 PRO A N 1
ATOM 1568 C CA . PRO A 1 202 ? -21.405 -3.547 27.770 1.00 94.31 202 PRO A CA 1
ATOM 1569 C C . PRO A 1 202 ? -19.915 -3.373 27.420 1.00 94.31 202 PRO A C 1
ATOM 1571 O O . PRO A 1 202 ? -19.372 -4.076 26.565 1.00 94.31 202 PRO A O 1
ATOM 1574 N N . THR A 1 203 ? -19.228 -2.446 28.097 1.00 93.69 203 THR A N 1
ATOM 1575 C CA . THR A 1 203 ? -17.858 -2.002 27.771 1.00 93.69 203 THR A CA 1
ATOM 1576 C C . THR A 1 203 ? -16.850 -3.146 27.682 1.00 93.69 203 THR A C 1
ATOM 1578 O O . THR A 1 203 ? -15.956 -3.121 26.840 1.00 93.69 203 THR A O 1
ATOM 1581 N N . ASN A 1 204 ? -16.998 -4.180 28.516 1.00 94.81 204 ASN A N 1
ATOM 1582 C CA . ASN A 1 204 ? -16.102 -5.340 28.508 1.00 94.81 204 ASN A CA 1
ATOM 1583 C C . ASN A 1 204 ? -16.235 -6.150 27.210 1.00 94.81 204 ASN A C 1
ATOM 1585 O O . ASN A 1 204 ? -15.226 -6.521 26.617 1.00 94.81 204 ASN A O 1
ATOM 1589 N N . LYS A 1 205 ? -17.466 -6.361 26.723 1.00 94.50 205 LYS A N 1
ATOM 1590 C CA . LYS A 1 205 ? -17.713 -7.064 25.453 1.00 94.50 205 LYS A CA 1
ATOM 1591 C C . LYS A 1 205 ? -17.190 -6.257 24.268 1.00 94.50 205 LYS A C 1
ATOM 1593 O O . LYS A 1 205 ? -16.583 -6.831 23.370 1.00 94.50 205 LYS A O 1
ATOM 1598 N N . VAL A 1 206 ? -17.368 -4.934 24.302 1.00 94.75 206 VAL A N 1
ATOM 1599 C CA . VAL A 1 206 ? -16.841 -4.020 23.277 1.00 94.75 206 VAL A CA 1
ATOM 1600 C C . VAL A 1 206 ? -15.317 -4.130 23.200 1.00 94.75 206 VAL A C 1
ATOM 1602 O O . VAL A 1 206 ? -14.783 -4.382 22.125 1.00 94.75 206 VAL A O 1
ATOM 1605 N N . LYS A 1 207 ? -14.610 -4.034 24.336 1.00 93.75 207 LYS A N 1
ATOM 1606 C CA . LYS A 1 207 ? -13.142 -4.157 24.377 1.00 93.75 207 LYS A CA 1
ATOM 1607 C C . LYS A 1 207 ? -12.654 -5.507 23.849 1.00 93.75 207 LYS A C 1
ATOM 1609 O O . LYS A 1 207 ? -11.759 -5.533 23.011 1.00 93.75 207 LYS A O 1
ATOM 1614 N N . ILE A 1 208 ? -13.255 -6.613 24.296 1.00 96.62 208 ILE A N 1
ATOM 1615 C CA . ILE A 1 208 ? -12.883 -7.961 23.833 1.00 96.62 208 ILE A CA 1
ATOM 1616 C C . ILE A 1 208 ? -13.099 -8.089 22.320 1.00 96.62 208 ILE A C 1
ATOM 1618 O O . ILE A 1 208 ? -12.206 -8.546 21.611 1.00 96.62 208 ILE A O 1
ATOM 1622 N N . SER A 1 209 ? -14.248 -7.635 21.811 1.00 95.94 209 SER A N 1
ATOM 1623 C CA . SER A 1 209 ? -14.547 -7.669 20.377 1.00 95.94 209 SER A CA 1
ATOM 1624 C C . SER A 1 209 ? -13.537 -6.867 19.556 1.00 95.94 209 SER A C 1
ATOM 1626 O O . SER A 1 209 ? -13.146 -7.315 18.482 1.00 95.94 209 SER A O 1
ATOM 1628 N N . LEU A 1 210 ? -13.101 -5.703 20.049 1.00 94.62 210 LEU A N 1
ATOM 1629 C CA . LEU A 1 210 ? -12.099 -4.877 19.373 1.00 94.62 210 LEU A CA 1
ATOM 1630 C C . LEU A 1 210 ? -10.727 -5.560 19.337 1.00 94.62 210 LEU A C 1
ATOM 1632 O O . LEU A 1 210 ? -10.104 -5.586 18.281 1.00 94.62 210 LEU A O 1
ATOM 1636 N N . PHE A 1 211 ? -10.275 -6.172 20.437 1.00 95.31 211 PHE A N 1
ATOM 1637 C CA . PHE A 1 211 ? -9.014 -6.927 20.443 1.00 95.31 211 PHE A CA 1
ATOM 1638 C C . PHE A 1 211 ? -9.050 -8.134 19.498 1.00 95.31 211 PHE A C 1
ATOM 1640 O O . PHE A 1 211 ? -8.094 -8.358 18.755 1.00 95.31 211 PHE A O 1
ATOM 1647 N N . MET A 1 212 ? -10.164 -8.873 19.469 1.00 96.88 212 MET A N 1
ATOM 1648 C CA . MET A 1 212 ? -10.355 -9.984 18.529 1.00 96.88 212 MET A CA 1
ATOM 1649 C C . MET A 1 212 ? -10.348 -9.504 17.074 1.00 96.88 212 MET A C 1
ATOM 1651 O O . MET A 1 212 ? -9.743 -10.140 16.213 1.00 96.88 212 MET A O 1
ATOM 1655 N N . PHE A 1 213 ? -10.975 -8.360 16.796 1.00 95.62 213 PHE A N 1
ATOM 1656 C CA . PHE A 1 213 ? -10.970 -7.767 15.463 1.00 95.62 213 PHE A CA 1
ATOM 1657 C C . PHE A 1 213 ? -9.570 -7.300 15.039 1.00 95.62 213 PHE A C 1
ATOM 1659 O O . PHE A 1 213 ? -9.161 -7.551 13.909 1.00 95.62 213 PHE A O 1
ATOM 1666 N N . THR A 1 214 ? -8.787 -6.708 15.946 1.00 94.12 214 THR A N 1
ATOM 1667 C CA . THR A 1 214 ? -7.382 -6.360 15.675 1.00 94.12 214 THR A CA 1
ATOM 1668 C C . THR A 1 214 ? -6.551 -7.598 15.332 1.00 94.12 214 THR A C 1
ATOM 1670 O O . THR A 1 214 ? -5.779 -7.561 14.376 1.00 94.12 214 THR A O 1
ATOM 1673 N N . ALA A 1 215 ? -6.740 -8.716 16.044 1.00 94.94 215 ALA A N 1
ATOM 1674 C CA . ALA A 1 215 ? -6.067 -9.981 15.733 1.00 94.94 215 ALA A CA 1
ATOM 1675 C C . ALA A 1 215 ? -6.475 -10.545 14.356 1.00 94.94 215 ALA A C 1
ATOM 1677 O O . ALA A 1 215 ? -5.626 -11.026 13.600 1.00 94.94 215 ALA A O 1
ATOM 1678 N N . PHE A 1 216 ? -7.756 -10.435 13.993 1.00 95.75 216 PHE A N 1
ATOM 1679 C CA . PHE A 1 216 ? -8.245 -10.789 12.659 1.00 95.75 216 PHE A CA 1
ATOM 1680 C C . PHE A 1 216 ? -7.590 -9.931 11.564 1.00 95.75 216 PHE A C 1
ATOM 1682 O O . PHE A 1 216 ? -7.057 -10.472 10.595 1.00 95.75 216 PHE A O 1
ATOM 1689 N N . CYS A 1 217 ? -7.545 -8.607 11.742 1.00 94.00 217 CYS A N 1
ATOM 1690 C CA . CYS A 1 217 ? -6.886 -7.692 10.808 1.00 94.00 217 CYS A CA 1
ATOM 1691 C C . CYS A 1 217 ? -5.384 -7.980 10.675 1.00 94.00 217 CYS A C 1
ATOM 1693 O O . CYS A 1 217 ? -4.864 -8.000 9.561 1.00 94.00 217 CYS A O 1
ATOM 1695 N N . ALA A 1 218 ? -4.696 -8.264 11.786 1.00 92.38 218 ALA A N 1
ATOM 1696 C CA . ALA A 1 218 ? -3.284 -8.644 11.777 1.00 92.38 218 ALA A CA 1
ATOM 1697 C C . ALA A 1 218 ? -3.048 -9.949 10.998 1.00 92.38 218 ALA A C 1
ATOM 1699 O O . ALA A 1 218 ? -2.097 -10.046 10.226 1.00 92.38 218 ALA A O 1
ATOM 1700 N N . THR A 1 219 ? -3.952 -10.924 11.135 1.00 91.94 219 THR A N 1
ATOM 1701 C CA . THR A 1 219 ? -3.895 -12.191 10.389 1.00 91.94 219 THR A CA 1
ATOM 1702 C C . THR A 1 219 ? -4.112 -11.970 8.891 1.00 91.94 219 THR A C 1
ATOM 1704 O O . THR A 1 219 ? -3.365 -12.514 8.082 1.00 91.94 219 THR A O 1
ATOM 1707 N N . MET A 1 220 ? -5.083 -11.135 8.504 1.00 92.12 220 MET A N 1
ATOM 1708 C CA . MET A 1 220 ? -5.327 -10.789 7.096 1.00 92.12 220 MET A CA 1
ATOM 1709 C C . MET A 1 220 ? -4.141 -10.042 6.473 1.00 92.12 220 MET A C 1
ATOM 1711 O O . MET A 1 220 ? -3.755 -10.333 5.339 1.00 92.12 220 MET A O 1
ATOM 1715 N N . PHE A 1 221 ? -3.526 -9.120 7.219 1.00 90.75 221 PHE A N 1
ATOM 1716 C CA . PHE A 1 221 ? -2.306 -8.431 6.799 1.00 90.75 221 PHE A CA 1
ATOM 1717 C C . PHE A 1 221 ? -1.139 -9.410 6.608 1.00 90.75 221 PHE A C 1
ATOM 1719 O O . PHE A 1 221 ? -0.506 -9.414 5.553 1.00 90.75 221 PHE A O 1
ATOM 1726 N N . ALA A 1 222 ? -0.889 -10.280 7.592 1.00 89.81 222 ALA A N 1
ATOM 1727 C CA . ALA A 1 222 ? 0.183 -11.268 7.528 1.00 89.81 222 ALA A CA 1
ATOM 1728 C C . ALA A 1 222 ? -0.020 -12.264 6.375 1.00 89.81 222 ALA A C 1
ATOM 1730 O O . ALA A 1 222 ? 0.925 -12.552 5.643 1.00 89.81 222 ALA A O 1
ATOM 1731 N N . ALA A 1 223 ? -1.251 -12.742 6.161 1.00 89.38 223 ALA A N 1
ATOM 1732 C CA . ALA A 1 223 ? -1.587 -13.597 5.027 1.00 89.38 223 ALA A CA 1
ATOM 1733 C C . ALA A 1 223 ? -1.259 -12.901 3.699 1.00 89.38 223 ALA A C 1
ATOM 1735 O O . ALA A 1 223 ? -0.503 -13.446 2.896 1.00 89.38 223 ALA A O 1
ATOM 1736 N N . SER A 1 224 ? -1.749 -11.672 3.507 1.00 89.31 224 SER A N 1
ATOM 1737 C CA . SER A 1 224 ? -1.485 -10.878 2.297 1.00 89.31 224 SER A CA 1
ATOM 1738 C C . SER A 1 224 ? 0.016 -10.728 2.035 1.00 89.31 224 SER A C 1
ATOM 1740 O O . SER A 1 224 ? 0.489 -11.027 0.942 1.00 89.31 224 SER A O 1
ATOM 1742 N N . GLN A 1 225 ? 0.789 -10.395 3.071 1.00 87.81 225 GLN A N 1
ATOM 1743 C CA . GLN A 1 225 ? 2.241 -10.244 2.973 1.00 87.81 225 GLN A CA 1
ATOM 1744 C C . GLN A 1 225 ? 2.964 -11.549 2.587 1.00 87.81 225 GLN A C 1
ATOM 1746 O O . GLN A 1 225 ? 3.890 -11.529 1.773 1.00 87.81 225 GLN A O 1
ATOM 1751 N N . VAL A 1 226 ? 2.570 -12.690 3.162 1.00 88.06 226 VAL A N 1
ATOM 1752 C CA . VAL A 1 226 ? 3.190 -13.992 2.854 1.00 88.06 226 VAL A CA 1
ATOM 1753 C C . VAL A 1 226 ? 2.894 -14.413 1.415 1.00 88.06 226 VAL A C 1
ATOM 1755 O O . VAL A 1 226 ? 3.793 -14.896 0.725 1.00 88.06 226 VAL A O 1
ATOM 1758 N N . PHE A 1 227 ? 1.664 -14.211 0.936 1.00 85.44 227 PHE A N 1
ATOM 1759 C CA . PHE A 1 227 ? 1.286 -14.553 -0.439 1.00 85.44 227 PHE A CA 1
ATOM 1760 C C . PHE A 1 227 ? 1.901 -13.610 -1.479 1.00 85.44 227 PHE A C 1
ATOM 1762 O O . PHE A 1 227 ? 2.232 -14.053 -2.580 1.00 85.44 227 PHE A O 1
ATOM 1769 N N . GLU A 1 228 ? 2.105 -12.342 -1.125 1.00 82.50 228 GLU A N 1
ATOM 1770 C CA . GLU A 1 228 ? 2.765 -11.359 -1.981 1.00 82.50 228 GLU A CA 1
ATOM 1771 C C . GLU A 1 228 ? 4.246 -11.703 -2.184 1.00 82.50 228 GLU A C 1
ATOM 1773 O O . GLU A 1 228 ? 4.691 -11.901 -3.318 1.00 82.50 228 GLU A O 1
ATOM 1778 N N . VAL A 1 229 ? 5.000 -11.847 -1.087 1.00 81.12 229 VAL A N 1
ATOM 1779 C CA . VAL A 1 229 ? 6.462 -12.032 -1.140 1.00 81.12 229 VAL A CA 1
ATOM 1780 C C . VAL A 1 229 ? 6.862 -13.508 -1.291 1.00 81.12 229 VAL A C 1
ATOM 1782 O O . VAL A 1 229 ? 8.035 -13.816 -1.473 1.00 81.12 229 VAL A O 1
ATOM 1785 N N . ASN A 1 230 ? 5.905 -14.441 -1.227 1.00 81.00 230 ASN A N 1
ATOM 1786 C CA . ASN A 1 230 ? 6.122 -15.897 -1.263 1.00 81.00 230 ASN A CA 1
ATOM 1787 C C . ASN A 1 230 ? 7.167 -16.402 -0.246 1.00 81.00 230 ASN A C 1
ATOM 1789 O O . ASN A 1 230 ? 7.764 -17.458 -0.441 1.00 81.00 230 ASN A O 1
ATOM 1793 N N . THR A 1 231 ? 7.381 -15.663 0.844 1.00 81.19 231 THR A N 1
ATOM 1794 C CA . THR A 1 231 ? 8.289 -16.045 1.928 1.00 81.19 231 THR A CA 1
ATOM 1795 C C . THR A 1 231 ? 7.692 -15.647 3.269 1.00 81.19 231 THR A C 1
ATOM 1797 O O . THR A 1 231 ? 7.117 -14.561 3.411 1.00 81.19 231 THR A O 1
ATOM 1800 N N . SER A 1 232 ? 7.837 -16.528 4.252 1.00 80.94 232 SER A N 1
ATOM 1801 C CA . SER A 1 232 ? 7.409 -16.309 5.628 1.00 80.94 232 SER A CA 1
ATOM 1802 C C . SER A 1 232 ? 8.614 -15.904 6.467 1.00 80.94 232 SER A C 1
ATOM 1804 O O . SER A 1 232 ? 9.472 -16.733 6.761 1.00 80.94 232 SER A O 1
ATOM 1806 N N . ASP A 1 233 ? 8.670 -14.635 6.856 1.00 84.62 233 ASP A N 1
ATOM 1807 C CA . ASP A 1 233 ? 9.697 -14.111 7.752 1.00 84.62 233 ASP A CA 1
ATOM 1808 C C . ASP A 1 233 ? 9.021 -13.344 8.890 1.00 84.62 233 ASP A C 1
ATOM 1810 O O . ASP A 1 233 ? 8.300 -12.371 8.654 1.00 84.62 233 ASP A O 1
ATOM 1814 N N . ALA A 1 234 ? 9.259 -13.788 10.125 1.00 84.81 234 ALA A N 1
ATOM 1815 C CA . ALA A 1 234 ? 8.719 -13.154 11.322 1.00 84.81 234 ALA A CA 1
ATOM 1816 C C . ALA A 1 234 ? 9.243 -11.720 11.499 1.00 84.81 234 ALA A C 1
ATOM 1818 O O . ALA A 1 234 ? 8.534 -10.868 12.036 1.00 84.81 234 ALA A O 1
ATOM 1819 N N . ALA A 1 235 ? 10.444 -11.414 10.994 1.00 86.31 235 ALA A N 1
ATOM 1820 C CA . ALA A 1 235 ? 11.033 -10.087 11.109 1.00 86.31 235 ALA A CA 1
ATOM 1821 C C . ALA A 1 235 ? 10.218 -9.006 10.380 1.00 86.31 235 ALA A C 1
ATOM 1823 O O . ALA A 1 235 ? 10.274 -7.838 10.766 1.00 86.31 235 ALA A O 1
ATOM 1824 N N . LYS A 1 236 ? 9.410 -9.380 9.377 1.00 82.94 236 LYS A N 1
ATOM 1825 C CA . LYS A 1 236 ? 8.520 -8.456 8.654 1.00 82.94 236 LYS A CA 1
ATOM 1826 C C . LYS A 1 236 ? 7.331 -7.964 9.484 1.00 82.94 236 LYS A C 1
ATOM 1828 O O . LYS A 1 236 ? 6.720 -6.956 9.122 1.00 82.94 236 LYS A O 1
ATOM 1833 N N . GLY A 1 237 ? 7.008 -8.664 10.572 1.00 83.50 237 GLY A N 1
ATOM 1834 C CA . GLY A 1 237 ? 5.989 -8.262 11.540 1.00 83.50 237 GLY A CA 1
ATOM 1835 C C . GLY A 1 237 ? 6.496 -7.285 12.602 1.00 83.50 237 GLY A C 1
ATOM 1836 O O . GLY A 1 237 ? 5.681 -6.673 13.285 1.00 83.50 237 GLY A O 1
ATOM 1837 N N . ASN A 1 238 ? 7.814 -7.102 12.736 1.00 87.44 238 ASN A N 1
ATOM 1838 C CA . ASN A 1 238 ? 8.378 -6.232 13.767 1.00 87.44 238 ASN A CA 1
ATOM 1839 C C . ASN A 1 238 ? 7.929 -4.778 13.585 1.00 87.44 238 ASN A C 1
ATOM 1841 O O . ASN A 1 238 ? 8.025 -4.229 12.486 1.00 87.44 238 ASN A O 1
ATOM 1845 N N . LEU A 1 239 ? 7.515 -4.143 14.688 1.00 87.44 239 LEU A N 1
ATOM 1846 C CA . LEU A 1 239 ? 7.083 -2.744 14.759 1.00 87.44 239 LEU A CA 1
ATOM 1847 C C . LEU A 1 239 ? 5.811 -2.429 13.956 1.00 87.44 239 LEU A C 1
ATOM 1849 O O . LEU A 1 239 ? 5.425 -1.263 13.882 1.00 87.44 239 LEU A O 1
ATOM 1853 N N . LYS A 1 240 ? 5.116 -3.422 13.385 1.00 89.69 240 LYS A N 1
ATOM 1854 C CA . LYS A 1 240 ? 3.879 -3.190 12.618 1.00 89.69 240 LYS A CA 1
ATOM 1855 C C . LYS A 1 240 ? 2.730 -2.707 13.489 1.00 89.69 240 LYS A C 1
ATOM 1857 O O . LYS A 1 240 ? 1.921 -1.898 13.044 1.00 89.69 240 LYS A O 1
ATOM 1862 N N . GLU A 1 241 ? 2.705 -3.122 14.746 1.00 89.88 241 GLU A N 1
ATOM 1863 C CA . GLU A 1 241 ? 1.838 -2.566 15.777 1.00 89.88 241 GLU A CA 1
ATOM 1864 C C . GLU A 1 241 ? 2.068 -1.061 15.957 1.00 89.88 241 GLU A C 1
ATOM 1866 O O . GLU A 1 241 ? 1.120 -0.280 16.046 1.00 89.88 241 GLU A O 1
ATOM 1871 N N . LEU A 1 242 ? 3.334 -0.647 15.941 1.00 89.75 242 LEU A N 1
ATOM 1872 C CA . LEU A 1 242 ? 3.749 0.726 16.16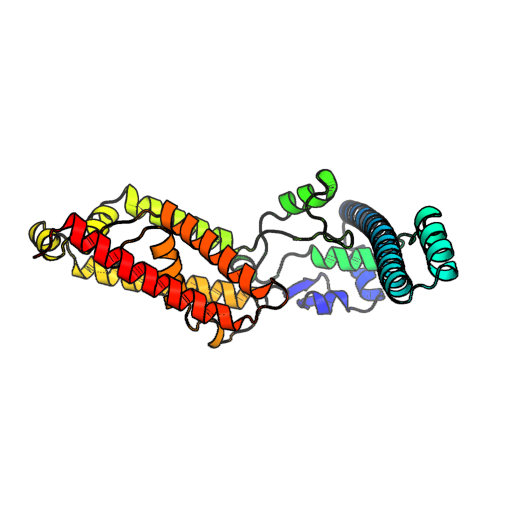4 1.00 89.75 242 LEU A CA 1
ATOM 1873 C C . LEU A 1 242 ? 3.430 1.609 14.944 1.00 89.75 242 LEU A C 1
ATOM 1875 O O . LEU A 1 242 ? 2.941 2.729 15.094 1.00 89.75 242 LEU A O 1
ATOM 1879 N N . GLU A 1 243 ? 3.632 1.074 13.737 1.00 91.19 243 GLU A N 1
ATOM 1880 C CA . GLU A 1 243 ? 3.224 1.701 12.473 1.00 91.19 243 GLU A CA 1
ATOM 1881 C C . GLU A 1 243 ? 1.705 1.893 12.391 1.00 91.19 243 GLU A C 1
ATOM 1883 O O . GLU A 1 243 ? 1.239 2.962 12.001 1.00 91.19 243 GLU A O 1
ATOM 1888 N N . ALA A 1 244 ? 0.923 0.884 12.792 1.00 91.38 244 ALA A N 1
ATOM 1889 C CA . ALA A 1 244 ? -0.535 0.963 12.781 1.00 91.38 244 ALA A CA 1
ATOM 1890 C C . ALA A 1 244 ? -1.051 2.070 13.715 1.00 91.38 244 ALA A C 1
ATOM 1892 O O . ALA A 1 244 ? -1.948 2.829 13.341 1.00 91.38 244 ALA A O 1
ATOM 1893 N N . ILE A 1 245 ? -0.452 2.207 14.905 1.00 90.81 245 ILE A N 1
ATOM 1894 C CA . ILE A 1 245 ? -0.763 3.300 15.836 1.00 90.81 245 ILE A CA 1
ATOM 1895 C C . ILE A 1 245 ? -0.359 4.648 15.226 1.00 90.81 245 ILE A C 1
ATOM 1897 O O . ILE A 1 245 ? -1.159 5.583 15.241 1.00 90.81 245 ILE A O 1
ATOM 1901 N N . ALA A 1 246 ? 0.843 4.758 14.651 1.00 90.38 246 ALA A N 1
ATOM 1902 C CA . ALA A 1 246 ? 1.318 6.000 14.040 1.00 90.38 246 ALA A CA 1
ATOM 1903 C C . ALA A 1 246 ? 0.405 6.466 12.893 1.00 90.38 246 ALA A C 1
ATOM 1905 O O . ALA A 1 246 ? -0.012 7.623 12.874 1.00 90.38 246 ALA A O 1
ATOM 1906 N N . ALA A 1 247 ? 0.022 5.561 11.989 1.00 92.19 247 ALA A N 1
ATOM 1907 C CA . ALA A 1 247 ? -0.906 5.850 10.898 1.00 92.19 247 ALA A CA 1
ATOM 1908 C C . ALA A 1 247 ? -2.282 6.315 11.409 1.00 92.19 247 ALA A C 1
ATOM 1910 O O . ALA A 1 247 ? -2.839 7.285 10.891 1.00 92.19 247 ALA A O 1
ATOM 1911 N N . ALA A 1 248 ? -2.814 5.670 12.454 1.00 91.69 248 ALA A N 1
ATOM 1912 C CA . ALA A 1 248 ? -4.088 6.056 13.056 1.00 91.69 248 ALA A CA 1
ATOM 1913 C C . ALA A 1 248 ? -4.035 7.459 13.685 1.00 91.69 248 ALA A C 1
ATOM 1915 O O . ALA A 1 248 ? -4.971 8.242 13.513 1.00 91.69 248 ALA A O 1
ATOM 1916 N N . VAL A 1 249 ? -2.943 7.805 14.375 1.00 89.69 249 VAL A N 1
ATOM 1917 C CA . VAL A 1 249 ? -2.812 9.123 15.013 1.00 89.69 249 VAL A CA 1
ATOM 1918 C C . VAL A 1 249 ? -2.545 10.234 14.000 1.00 89.69 249 VAL A C 1
ATOM 1920 O O . VAL A 1 249 ? -3.143 11.301 14.118 1.00 89.69 249 VAL A O 1
ATOM 1923 N N . ILE A 1 250 ? -1.734 9.988 12.963 1.00 89.94 250 ILE A N 1
ATOM 1924 C CA . ILE A 1 250 ? -1.615 10.916 11.821 1.00 89.94 250 ILE A CA 1
ATOM 1925 C C . ILE A 1 250 ? -2.999 11.154 11.201 1.00 89.94 250 ILE A C 1
ATOM 1927 O O . ILE A 1 250 ? -3.337 12.278 10.841 1.00 89.94 250 ILE A O 1
ATOM 1931 N N . GLY A 1 251 ? -3.829 10.109 11.143 1.00 89.62 251 GLY A N 1
ATOM 1932 C CA . GLY A 1 251 ? -5.220 10.182 10.706 1.00 89.62 251 GLY A CA 1
ATOM 1933 C C . GLY A 1 251 ? -6.193 10.870 11.674 1.00 89.62 251 GLY A C 1
ATOM 1934 O O . GLY A 1 251 ? -7.391 10.914 11.397 1.00 89.62 251 GLY A O 1
ATOM 1935 N N . GLY A 1 252 ? -5.719 11.404 12.803 1.00 87.50 252 GLY A N 1
ATOM 1936 C CA . GLY A 1 252 ? -6.526 12.172 13.753 1.00 87.50 252 GLY A CA 1
ATOM 1937 C C . GLY A 1 252 ? -7.243 11.343 14.822 1.00 87.50 252 GLY A C 1
ATOM 1938 O O . GLY A 1 252 ? -8.185 11.840 15.440 1.00 87.50 252 GLY A O 1
ATOM 1939 N N . VAL A 1 253 ? -6.838 10.089 15.050 1.00 88.94 253 VAL A N 1
ATOM 1940 C CA . VAL A 1 253 ? -7.333 9.293 16.185 1.00 88.94 253 VAL A CA 1
ATOM 1941 C C . VAL A 1 253 ? -6.624 9.711 17.470 1.00 88.94 253 VAL A C 1
ATOM 1943 O O . VAL A 1 253 ? -5.398 9.782 17.534 1.00 88.94 253 VAL A O 1
ATOM 1946 N N . VAL A 1 254 ? -7.406 9.952 18.519 1.00 85.25 254 VAL A N 1
ATOM 1947 C CA . VAL A 1 254 ? -6.899 10.323 19.845 1.00 85.25 254 VAL A CA 1
ATOM 1948 C C . VAL A 1 254 ? -6.415 9.067 20.574 1.00 85.25 254 VAL A C 1
ATOM 1950 O O . VAL A 1 254 ? -7.156 8.090 20.687 1.00 85.25 254 VAL A O 1
ATOM 1953 N N . LEU A 1 255 ? -5.194 9.093 21.121 1.00 82.50 255 LEU A N 1
ATOM 1954 C CA . LEU A 1 255 ? -4.581 7.939 21.805 1.00 82.50 255 LEU A CA 1
ATOM 1955 C C . LEU A 1 255 ? -5.360 7.482 23.049 1.00 82.50 255 LEU A C 1
ATOM 1957 O O . LEU A 1 255 ? -5.314 6.311 23.413 1.00 82.50 255 LEU A O 1
ATOM 1961 N N . THR A 1 256 ? -6.089 8.393 23.698 1.00 80.00 256 THR A N 1
ATOM 1962 C CA . THR A 1 256 ? -6.952 8.068 24.845 1.00 80.00 256 THR A CA 1
ATOM 1963 C C . THR A 1 256 ? -8.275 7.418 24.437 1.00 80.00 256 THR A C 1
ATOM 1965 O O . THR A 1 256 ? -8.970 6.889 25.298 1.00 80.00 256 THR A O 1
ATOM 1968 N N . GLY A 1 257 ? -8.614 7.426 23.143 1.00 82.38 257 GLY A N 1
ATOM 1969 C CA . GLY A 1 257 ? -9.869 6.908 22.608 1.00 82.38 257 GLY A CA 1
ATOM 1970 C C . GLY A 1 257 ? -10.998 7.943 22.548 1.00 82.38 257 GLY A C 1
ATOM 1971 O O . GLY A 1 257 ? -10.861 9.090 22.969 1.00 82.38 257 GLY A O 1
ATOM 1972 N N . GLY A 1 258 ? -12.127 7.528 21.967 1.00 82.06 258 GLY A N 1
ATOM 1973 C CA . GLY A 1 258 ? -13.376 8.302 21.936 1.00 82.06 258 GLY A CA 1
ATOM 1974 C C . GLY A 1 258 ? -13.535 9.281 20.772 1.00 82.06 258 GLY A C 1
ATOM 1975 O O . GLY A 1 258 ? -14.651 9.728 20.527 1.00 82.06 258 GLY A O 1
ATOM 1976 N N . PHE A 1 259 ? -12.472 9.563 20.015 1.00 85.62 259 PHE A N 1
ATOM 1977 C CA . PHE A 1 259 ? -12.507 10.482 18.874 1.00 85.62 259 PHE A CA 1
ATOM 1978 C C . PHE A 1 259 ? -11.649 9.980 17.707 1.00 85.62 259 PHE A C 1
ATOM 1980 O O . PHE A 1 259 ? -10.553 9.453 17.908 1.00 85.62 259 PHE A O 1
ATOM 1987 N N . GLY A 1 260 ? -12.156 10.164 16.486 1.00 88.25 260 GLY A N 1
ATOM 1988 C CA . GLY A 1 260 ? -11.486 9.797 15.237 1.00 88.25 260 GLY A CA 1
ATOM 1989 C C . GLY A 1 260 ? -12.482 9.421 14.139 1.00 88.25 260 GLY A C 1
ATOM 1990 O O . GLY A 1 260 ? -13.640 9.112 14.423 1.00 88.25 260 GLY A O 1
ATOM 1991 N N . THR A 1 261 ? -12.042 9.430 12.879 1.00 91.50 261 THR A N 1
ATOM 1992 C CA . THR A 1 261 ? -12.864 9.013 11.729 1.00 91.50 261 THR A CA 1
ATOM 1993 C C . THR A 1 261 ? -12.114 8.008 10.866 1.00 91.50 261 THR A C 1
ATOM 1995 O O . THR A 1 261 ? -10.894 8.082 10.734 1.00 91.50 261 THR A O 1
ATOM 1998 N N . VAL A 1 262 ? -12.842 7.082 10.234 1.00 93.06 262 VAL A N 1
ATOM 1999 C CA . VAL A 1 262 ? -12.232 6.092 9.327 1.00 93.06 262 VAL A CA 1
ATOM 2000 C C . VAL A 1 262 ? -11.586 6.769 8.115 1.00 93.06 262 VAL A C 1
ATOM 2002 O O . VAL A 1 262 ? -10.506 6.368 7.700 1.00 93.06 262 VAL A O 1
ATOM 2005 N N . LEU A 1 263 ? -12.196 7.842 7.597 1.00 93.06 263 LEU A N 1
ATOM 2006 C CA . LEU A 1 263 ? -11.615 8.645 6.516 1.00 93.06 263 LEU A CA 1
ATOM 2007 C C . LEU A 1 263 ? -10.275 9.270 6.918 1.00 93.06 263 LEU A C 1
ATOM 2009 O O . LEU A 1 263 ? -9.322 9.210 6.146 1.00 93.06 263 LEU A O 1
ATOM 2013 N N . GLY A 1 264 ? -10.182 9.812 8.136 1.00 92.62 264 GLY A N 1
ATOM 2014 C CA . GLY A 1 264 ? -8.924 10.316 8.677 1.00 92.62 264 GLY A CA 1
ATOM 2015 C C . GLY A 1 264 ? -7.854 9.226 8.742 1.00 92.62 264 GLY A C 1
ATOM 2016 O O . GLY A 1 264 ? -6.750 9.433 8.252 1.00 92.62 264 GLY A O 1
ATOM 2017 N N . ILE A 1 265 ? -8.195 8.031 9.238 1.00 93.62 265 ILE A N 1
ATOM 2018 C CA . ILE A 1 265 ? -7.272 6.881 9.307 1.00 93.62 265 ILE A CA 1
ATOM 2019 C C . ILE A 1 265 ? -6.802 6.444 7.913 1.00 93.62 265 ILE A C 1
ATOM 2021 O O . ILE A 1 265 ? -5.622 6.156 7.741 1.00 93.62 265 ILE A O 1
ATOM 2025 N N . ILE A 1 266 ? -7.691 6.417 6.915 1.00 94.38 266 ILE A N 1
ATOM 2026 C CA . ILE A 1 266 ? -7.338 6.098 5.522 1.00 94.38 266 ILE A CA 1
ATOM 2027 C C . ILE A 1 266 ? -6.297 7.091 4.994 1.00 94.38 266 ILE A C 1
ATOM 2029 O O . ILE A 1 266 ? -5.262 6.676 4.473 1.00 94.38 266 ILE A O 1
ATOM 2033 N N . LEU A 1 267 ? -6.535 8.393 5.169 1.00 94.31 267 LEU A N 1
ATOM 2034 C CA . LEU A 1 267 ? -5.588 9.431 4.757 1.00 94.31 267 LEU A CA 1
ATOM 2035 C C . LEU A 1 267 ? -4.271 9.329 5.536 1.00 94.31 267 LEU A C 1
ATOM 2037 O O . LEU A 1 267 ? -3.201 9.415 4.939 1.00 94.31 267 LEU A O 1
ATOM 2041 N N . GLY A 1 268 ? -4.338 9.077 6.844 1.00 92.62 268 GLY A N 1
ATOM 2042 C CA . GLY A 1 268 ? -3.170 8.873 7.697 1.00 92.62 268 GLY A CA 1
ATOM 2043 C C . GLY A 1 268 ? -2.321 7.678 7.264 1.00 92.62 268 GLY A C 1
ATOM 2044 O O . GLY A 1 268 ? -1.101 7.797 7.191 1.00 92.62 268 GLY A O 1
ATOM 2045 N N . ALA A 1 269 ? -2.950 6.561 6.892 1.00 93.38 269 ALA A N 1
ATOM 2046 C CA . ALA A 1 269 ? -2.269 5.381 6.365 1.00 93.38 269 ALA A CA 1
ATOM 2047 C C . ALA A 1 269 ? -1.584 5.653 5.018 1.00 93.38 269 ALA A C 1
ATOM 2049 O O . ALA A 1 269 ? -0.452 5.217 4.817 1.00 93.38 269 ALA A O 1
ATOM 2050 N N . VAL A 1 270 ? -2.226 6.411 4.121 1.00 93.44 270 VAL A N 1
ATOM 2051 C CA . VAL A 1 270 ? -1.624 6.817 2.839 1.00 93.44 270 VAL A CA 1
ATOM 2052 C C . VAL A 1 270 ? -0.429 7.745 3.064 1.00 93.44 270 VAL A C 1
ATOM 2054 O O . VAL A 1 270 ? 0.643 7.495 2.519 1.00 93.44 270 VAL A O 1
ATOM 2057 N N . ILE A 1 271 ? -0.573 8.773 3.906 1.00 92.19 271 ILE A N 1
ATOM 2058 C CA . ILE A 1 271 ? 0.515 9.705 4.247 1.00 92.19 271 ILE A CA 1
ATOM 2059 C C . ILE A 1 271 ? 1.689 8.948 4.873 1.00 92.19 271 ILE A C 1
ATOM 2061 O O . ILE A 1 271 ? 2.838 9.147 4.482 1.00 92.19 271 ILE A O 1
ATOM 2065 N N . PHE A 1 272 ? 1.400 8.049 5.815 1.00 90.69 272 PHE A N 1
ATOM 2066 C CA . PHE A 1 272 ? 2.412 7.226 6.463 1.00 90.69 272 PHE A CA 1
ATOM 2067 C C . PHE A 1 272 ? 3.116 6.294 5.467 1.00 90.69 272 PHE A C 1
ATOM 2069 O O . PHE A 1 272 ? 4.340 6.182 5.493 1.00 90.69 272 PHE A O 1
ATOM 2076 N N . GLY A 1 273 ? 2.366 5.670 4.554 1.00 90.19 273 GLY A N 1
ATOM 2077 C CA . GLY A 1 273 ? 2.913 4.826 3.491 1.00 90.19 273 GLY A CA 1
ATOM 2078 C C . GLY A 1 273 ? 3.852 5.593 2.560 1.00 90.19 273 GLY A C 1
ATOM 2079 O O . GLY A 1 273 ? 4.964 5.139 2.309 1.00 90.19 273 GLY A O 1
ATOM 2080 N N . ILE A 1 274 ? 3.454 6.790 2.120 1.00 90.50 274 ILE A N 1
ATOM 2081 C CA . ILE A 1 274 ? 4.304 7.663 1.295 1.00 90.50 274 ILE A CA 1
ATOM 2082 C C . ILE A 1 274 ? 5.576 8.048 2.056 1.00 90.50 274 ILE A C 1
ATOM 2084 O O . ILE A 1 274 ? 6.670 7.965 1.501 1.00 90.50 274 ILE A O 1
ATOM 2088 N N . ALA A 1 275 ? 5.456 8.425 3.332 1.00 89.31 275 ALA A N 1
ATOM 2089 C CA . ALA A 1 275 ? 6.608 8.765 4.161 1.00 89.31 275 ALA A CA 1
ATOM 2090 C C . ALA A 1 275 ? 7.570 7.578 4.317 1.00 89.31 275 ALA A C 1
ATOM 2092 O O . ALA A 1 275 ? 8.780 7.755 4.195 1.00 89.31 275 ALA A O 1
ATOM 2093 N N . LYS A 1 276 ? 7.048 6.363 4.533 1.00 88.38 276 LYS A N 1
ATOM 2094 C CA . LYS A 1 276 ? 7.850 5.136 4.599 1.00 88.38 276 LYS A CA 1
ATOM 2095 C C . LYS A 1 276 ? 8.642 4.933 3.309 1.00 88.38 276 LYS A C 1
ATOM 2097 O O . LYS A 1 276 ? 9.860 4.807 3.378 1.00 88.38 276 LYS A O 1
ATOM 2102 N N . GLU A 1 277 ? 7.980 4.924 2.153 1.00 88.69 277 GLU A N 1
ATOM 2103 C CA . GLU A 1 277 ? 8.659 4.697 0.869 1.00 88.69 277 GLU A CA 1
ATOM 2104 C C . GLU A 1 277 ? 9.663 5.817 0.545 1.00 88.69 277 GLU A C 1
ATOM 2106 O O . GLU A 1 277 ? 10.735 5.543 0.008 1.00 88.69 277 GLU A O 1
ATOM 2111 N N . ALA A 1 278 ? 9.400 7.061 0.960 1.00 86.94 278 ALA A N 1
ATOM 2112 C CA . ALA A 1 278 ? 10.347 8.162 0.794 1.00 86.94 278 ALA A CA 1
ATOM 2113 C C . ALA A 1 278 ? 11.713 7.869 1.447 1.00 86.94 278 ALA A C 1
ATOM 2115 O O . ALA A 1 278 ? 12.744 8.078 0.815 1.00 86.94 278 ALA A O 1
ATOM 2116 N N . PHE A 1 279 ? 11.753 7.312 2.663 1.00 86.88 279 PHE A N 1
ATOM 2117 C CA . PHE A 1 279 ? 13.026 6.957 3.312 1.00 86.88 279 PHE A CA 1
ATOM 2118 C C . PHE A 1 279 ? 13.795 5.840 2.594 1.00 86.88 279 PHE A C 1
ATOM 2120 O O . PHE A 1 279 ? 15.017 5.803 2.692 1.00 86.88 279 PHE A O 1
ATOM 2127 N N . PHE A 1 280 ? 13.109 4.939 1.885 1.00 84.44 280 PHE A N 1
ATOM 2128 C CA . PHE A 1 280 ? 13.754 3.833 1.169 1.00 84.44 280 PHE A CA 1
ATOM 2129 C C . PHE A 1 280 ? 14.244 4.217 -0.232 1.00 84.44 280 PHE A C 1
ATOM 2131 O O . PHE A 1 280 ? 15.219 3.636 -0.704 1.00 84.44 280 PHE A O 1
ATOM 2138 N N . TYR A 1 281 ? 13.592 5.178 -0.894 1.00 83.19 281 TYR A N 1
ATOM 2139 C CA . TYR A 1 281 ? 13.909 5.548 -2.278 1.00 83.19 281 TYR A CA 1
ATOM 2140 C C . TYR A 1 281 ? 14.685 6.862 -2.433 1.00 83.19 281 TYR A C 1
ATOM 2142 O O . TYR A 1 281 ? 15.165 7.141 -3.532 1.00 83.19 281 TYR A O 1
ATOM 2150 N N . ILE A 1 282 ? 14.845 7.669 -1.377 1.00 85.19 282 ILE A N 1
ATOM 2151 C CA . ILE A 1 282 ? 15.673 8.881 -1.438 1.00 85.19 282 ILE A CA 1
ATOM 2152 C C . ILE A 1 282 ? 17.167 8.500 -1.423 1.00 85.19 282 ILE A C 1
ATOM 2154 O O . ILE A 1 282 ? 17.643 7.916 -0.446 1.00 85.19 282 ILE A O 1
ATOM 2158 N N . PRO A 1 283 ? 17.949 8.865 -2.460 1.00 82.75 283 PRO A N 1
ATOM 2159 C CA . PRO A 1 283 ? 19.383 8.597 -2.486 1.00 82.75 283 PRO A CA 1
ATOM 2160 C C . PRO A 1 283 ? 20.116 9.320 -1.349 1.00 82.75 283 PRO A C 1
ATOM 2162 O O . PRO A 1 283 ? 19.915 10.513 -1.132 1.00 82.75 283 PRO A O 1
ATOM 2165 N N . GLY A 1 284 ? 21.014 8.613 -0.660 1.00 80.50 284 GLY A N 1
ATOM 2166 C CA . GLY A 1 284 ? 21.869 9.186 0.387 1.00 80.50 284 GLY A CA 1
ATOM 2167 C C . GLY A 1 284 ? 21.288 9.157 1.805 1.00 80.50 284 GLY A C 1
ATOM 2168 O O . GLY A 1 284 ? 21.976 9.580 2.731 1.00 80.50 284 GLY A O 1
ATOM 2169 N N . ILE A 1 285 ? 20.072 8.634 1.997 1.00 81.94 285 ILE A N 1
ATOM 2170 C CA . ILE A 1 285 ? 19.483 8.395 3.321 1.00 81.94 285 ILE A CA 1
ATOM 2171 C C . ILE A 1 285 ? 19.452 6.889 3.587 1.00 81.94 285 ILE A C 1
ATOM 2173 O O . ILE A 1 285 ? 19.011 6.111 2.747 1.00 81.94 285 ILE A O 1
ATOM 2177 N N . ASP A 1 286 ? 19.928 6.474 4.762 1.00 85.19 286 ASP A N 1
ATOM 2178 C CA . ASP A 1 286 ? 19.838 5.076 5.182 1.00 85.19 286 ASP A CA 1
ATOM 2179 C C . ASP A 1 286 ? 18.419 4.735 5.663 1.00 85.19 286 ASP A C 1
ATOM 2181 O O . ASP A 1 286 ? 17.807 5.485 6.431 1.00 85.19 286 ASP A O 1
ATOM 2185 N N . GLY A 1 287 ? 17.914 3.562 5.274 1.00 80.81 287 GLY A N 1
ATOM 2186 C CA . GLY A 1 287 ? 16.578 3.100 5.658 1.00 80.81 287 GLY A CA 1
ATOM 2187 C C . GLY A 1 287 ? 16.374 2.975 7.175 1.00 80.81 287 GLY A C 1
ATOM 2188 O O . GLY A 1 287 ? 15.238 3.009 7.643 1.00 80.81 287 GLY A O 1
ATOM 2189 N N . SER A 1 288 ? 17.436 2.899 7.984 1.00 83.12 288 SER A N 1
ATOM 2190 C CA . SER A 1 288 ? 17.337 2.862 9.450 1.00 83.12 288 SER A CA 1
ATOM 2191 C C . SER A 1 288 ? 16.765 4.154 10.043 1.00 83.12 288 SER A C 1
ATOM 2193 O O . SER A 1 288 ? 16.133 4.105 11.104 1.00 83.12 288 SER A O 1
ATOM 2195 N N . PHE A 1 289 ? 16.901 5.296 9.353 1.00 86.06 289 PHE A N 1
ATOM 2196 C CA . PHE A 1 289 ? 16.310 6.571 9.784 1.00 86.06 289 PHE A CA 1
ATOM 2197 C C . PHE A 1 289 ? 14.780 6.533 9.834 1.00 86.06 289 PHE A C 1
ATOM 2199 O O . PHE A 1 289 ? 14.176 7.279 10.607 1.00 86.06 289 PHE A O 1
ATOM 2206 N N . TYR A 1 290 ? 14.149 5.601 9.115 1.00 85.94 290 TYR A N 1
ATOM 2207 C CA . TYR A 1 290 ? 12.716 5.348 9.222 1.00 85.94 290 TYR A CA 1
ATOM 2208 C C . TYR A 1 290 ? 12.272 5.061 10.666 1.00 85.94 290 TYR A C 1
ATOM 2210 O O . TYR A 1 290 ? 11.242 5.563 11.111 1.00 85.94 290 TYR A O 1
ATOM 2218 N N . ARG A 1 291 ? 13.061 4.303 11.443 1.00 87.12 291 ARG A N 1
ATOM 2219 C CA . ARG A 1 291 ? 12.719 3.990 12.843 1.00 87.12 291 ARG A CA 1
ATOM 2220 C C . ARG A 1 291 ? 12.774 5.229 13.737 1.00 87.12 291 ARG A C 1
ATOM 2222 O O . ARG A 1 291 ? 11.962 5.359 14.650 1.00 87.12 291 ARG A O 1
ATOM 2229 N N . VAL A 1 292 ? 13.701 6.146 13.453 1.00 89.44 292 VAL A N 1
ATOM 2230 C CA . VAL A 1 292 ? 13.807 7.436 14.151 1.00 89.44 292 VAL A CA 1
ATOM 2231 C C . VAL A 1 292 ? 12.601 8.311 13.821 1.00 89.44 292 VAL A C 1
ATOM 2233 O O . VAL A 1 292 ? 11.979 8.852 14.732 1.00 89.44 292 VAL A O 1
ATOM 2236 N N . PHE A 1 293 ? 12.225 8.394 12.542 1.00 87.88 293 PHE A N 1
ATOM 2237 C CA . PHE A 1 293 ? 11.019 9.095 12.100 1.00 87.88 293 PHE A CA 1
ATOM 2238 C C . PHE A 1 293 ? 9.760 8.546 12.782 1.00 87.88 293 PHE A C 1
ATOM 2240 O O . PHE A 1 293 ? 8.982 9.307 13.352 1.00 87.88 293 PHE A O 1
ATOM 2247 N N . LEU A 1 294 ? 9.597 7.224 12.789 1.00 88.19 294 LEU A N 1
ATOM 2248 C CA . LEU A 1 294 ? 8.469 6.551 13.421 1.00 88.19 294 LEU A CA 1
ATOM 2249 C C . LEU A 1 294 ? 8.384 6.861 14.929 1.00 88.19 294 LEU A C 1
ATOM 2251 O O . LEU A 1 294 ? 7.311 7.196 15.435 1.00 88.19 294 LEU A O 1
ATOM 2255 N N . GLY A 1 295 ? 9.513 6.814 15.642 1.00 89.19 295 GLY A N 1
ATOM 2256 C CA . GLY A 1 295 ? 9.577 7.204 17.053 1.00 89.19 295 GLY A CA 1
ATOM 2257 C C . GLY A 1 295 ? 9.239 8.682 17.275 1.00 89.19 295 GLY A C 1
ATOM 2258 O O . GLY A 1 295 ? 8.454 9.007 18.166 1.00 89.19 295 GLY A O 1
ATOM 2259 N N . ALA A 1 296 ? 9.772 9.575 16.437 1.00 90.44 296 ALA A N 1
ATOM 2260 C CA . ALA A 1 296 ? 9.504 11.009 16.511 1.00 90.44 296 ALA A CA 1
ATOM 2261 C C . ALA A 1 296 ? 8.014 11.319 16.316 1.00 90.44 296 ALA A C 1
ATOM 2263 O O . ALA A 1 296 ? 7.436 12.042 17.124 1.00 90.44 296 ALA A O 1
ATOM 2264 N N . VAL A 1 297 ? 7.372 10.713 15.311 1.00 88.06 297 VAL A N 1
ATOM 2265 C CA . VAL A 1 297 ? 5.931 10.862 15.055 1.00 88.06 297 VAL A CA 1
ATOM 2266 C C . VAL A 1 297 ? 5.112 10.470 16.278 1.00 88.06 297 VAL A C 1
ATOM 2268 O O . VAL A 1 297 ? 4.205 11.205 16.660 1.00 88.06 297 VAL A O 1
ATOM 2271 N N . LEU A 1 298 ? 5.435 9.351 16.928 1.00 86.12 298 LEU A N 1
ATOM 2272 C CA . LEU A 1 298 ? 4.700 8.911 18.112 1.00 86.12 298 LEU A CA 1
ATOM 2273 C C . LEU A 1 298 ? 4.900 9.813 19.326 1.00 86.12 298 LEU A C 1
ATOM 2275 O O . LEU A 1 298 ? 3.942 10.077 20.052 1.00 86.12 298 LEU A O 1
ATOM 2279 N N . VAL A 1 299 ? 6.117 10.308 19.547 1.00 88.69 299 VAL A N 1
ATOM 2280 C CA . VAL A 1 299 ? 6.376 11.272 20.621 1.00 88.69 299 VAL A CA 1
ATOM 2281 C C . VAL A 1 299 ? 5.620 12.574 20.344 1.00 88.69 299 VAL A C 1
ATOM 2283 O O . VAL A 1 299 ? 4.919 13.072 21.223 1.00 88.69 299 VAL A O 1
ATOM 2286 N N . SER A 1 300 ? 5.677 13.094 19.116 1.00 86.44 300 SER A N 1
ATOM 2287 C CA . SER A 1 300 ? 4.920 14.281 18.703 1.00 86.44 300 SER A CA 1
ATOM 2288 C C . SER A 1 300 ? 3.412 14.082 18.850 1.00 86.44 300 SER A C 1
ATOM 2290 O O . SER A 1 300 ? 2.723 14.973 19.349 1.00 86.44 300 SER A O 1
ATOM 2292 N N . ALA A 1 301 ? 2.905 12.905 18.484 1.00 82.25 301 ALA A N 1
ATOM 2293 C CA . ALA A 1 301 ? 1.520 12.501 18.675 1.00 82.25 301 ALA A CA 1
ATOM 2294 C C . ALA A 1 301 ? 1.126 12.502 20.157 1.00 82.25 301 ALA A C 1
ATOM 2296 O O . ALA A 1 301 ? 0.132 13.126 20.521 1.00 82.25 301 ALA A O 1
ATOM 2297 N N . ALA A 1 302 ? 1.913 11.862 21.025 1.00 81.06 302 ALA A N 1
ATOM 2298 C CA . ALA A 1 302 ? 1.647 11.796 22.459 1.00 81.06 302 ALA A CA 1
ATOM 2299 C C . ALA A 1 302 ? 1.669 13.183 23.122 1.00 81.06 302 ALA A C 1
ATOM 2301 O O . ALA A 1 302 ? 0.773 13.508 23.901 1.00 81.06 302 ALA A O 1
ATOM 2302 N N . LEU A 1 303 ? 2.640 14.030 22.765 1.00 83.81 303 LEU A N 1
ATOM 2303 C CA . LEU A 1 303 ? 2.736 15.406 23.262 1.00 83.81 303 LEU A CA 1
ATOM 2304 C C . LEU A 1 303 ? 1.556 16.262 22.793 1.00 83.81 303 LEU A C 1
ATOM 2306 O O . LEU A 1 303 ? 0.954 16.988 23.583 1.00 83.81 303 LEU A O 1
ATOM 2310 N N . THR A 1 304 ? 1.194 16.155 21.515 1.00 78.25 304 THR A N 1
ATOM 2311 C CA . THR A 1 304 ? 0.026 16.848 20.960 1.00 78.25 304 THR A CA 1
ATOM 2312 C C . THR A 1 304 ? -1.252 16.383 21.647 1.00 78.25 304 THR A C 1
ATOM 2314 O O . THR A 1 304 ? -2.078 17.209 22.026 1.00 78.25 304 THR A O 1
ATOM 2317 N N . ASN A 1 305 ? -1.383 15.077 21.883 1.00 72.94 305 ASN A N 1
ATOM 2318 C CA . ASN A 1 305 ? -2.525 14.485 22.563 1.00 72.94 305 ASN A CA 1
ATOM 2319 C C . ASN A 1 305 ? -2.664 14.992 24.006 1.00 72.94 305 ASN A C 1
ATOM 2321 O O . ASN A 1 305 ? -3.755 15.380 24.417 1.00 72.94 305 ASN A O 1
ATOM 2325 N N . GLU A 1 306 ? -1.564 15.065 24.758 1.00 72.00 306 GLU A N 1
ATOM 2326 C CA . GLU A 1 306 ? -1.563 15.607 26.121 1.00 72.00 306 GLU A CA 1
ATOM 2327 C C . GLU A 1 306 ? -1.920 17.102 26.139 1.00 72.00 306 GLU A C 1
ATOM 2329 O O . GLU A 1 306 ? -2.696 17.561 26.979 1.00 72.00 306 GLU A O 1
ATOM 2334 N N . ASN A 1 307 ? -1.422 17.870 25.168 1.00 72.06 307 ASN A N 1
ATOM 2335 C CA . ASN A 1 307 ? -1.732 19.293 25.043 1.00 72.06 307 ASN A CA 1
ATOM 2336 C C . ASN A 1 307 ? -3.201 19.544 24.671 1.00 72.06 307 ASN A C 1
ATOM 2338 O O . ASN A 1 307 ? -3.831 20.451 25.218 1.00 72.06 307 ASN A O 1
ATOM 2342 N N . ILE A 1 308 ? -3.765 18.737 23.767 1.00 68.81 308 ILE A N 1
ATOM 2343 C CA . ILE A 1 308 ? -5.187 18.798 23.405 1.00 68.81 308 ILE A CA 1
ATOM 2344 C C . ILE A 1 308 ? -6.044 18.404 24.608 1.00 68.81 308 ILE A C 1
ATOM 2346 O O . ILE A 1 308 ? -6.989 19.119 24.939 1.00 68.81 308 ILE A O 1
ATOM 2350 N N . ARG A 1 309 ? -5.679 17.333 25.322 1.00 65.38 309 ARG A N 1
ATOM 2351 C CA . ARG A 1 309 ? -6.372 16.895 26.540 1.00 65.38 309 ARG A CA 1
ATOM 2352 C C . ARG A 1 309 ? -6.426 18.006 27.590 1.00 65.38 309 ARG A C 1
ATOM 2354 O O . ARG A 1 309 ? -7.505 18.295 28.100 1.00 65.38 309 ARG A O 1
ATOM 2361 N N . LYS A 1 310 ? -5.300 18.678 27.855 1.00 65.44 310 LYS A N 1
ATOM 2362 C CA . LYS A 1 310 ? -5.225 19.815 28.792 1.00 65.44 310 LYS A CA 1
ATOM 2363 C C . LYS A 1 310 ? -6.110 20.992 28.378 1.00 65.44 310 LYS A C 1
ATOM 2365 O O . LYS A 1 310 ? -6.702 21.635 29.238 1.00 65.44 310 LYS A O 1
ATOM 2370 N N . ARG A 1 311 ? -6.226 21.270 27.075 1.00 66.81 311 ARG A N 1
ATOM 2371 C CA . ARG A 1 311 ? -7.080 22.353 26.556 1.00 66.81 311 ARG A CA 1
ATOM 2372 C C . ARG A 1 311 ? -8.571 22.023 26.600 1.00 66.81 311 ARG A C 1
ATOM 2374 O O . ARG A 1 311 ? -9.364 22.924 26.837 1.00 66.81 311 ARG A O 1
ATOM 2381 N N . VAL A 1 312 ? -8.951 20.766 26.365 1.00 63.16 312 VAL A N 1
ATOM 2382 C CA . VAL A 1 312 ? -10.363 20.343 26.305 1.00 63.16 312 VAL A CA 1
ATOM 2383 C C . VAL A 1 312 ? -10.942 20.060 27.692 1.00 63.16 312 VAL A C 1
ATOM 2385 O O . VAL A 1 312 ? -12.100 20.376 27.941 1.00 63.16 312 VAL A O 1
ATOM 2388 N N . ILE A 1 313 ? -10.156 19.473 28.598 1.00 60.41 313 ILE A N 1
ATOM 2389 C CA . ILE A 1 313 ? -10.633 19.048 29.926 1.00 60.41 313 ILE A CA 1
ATOM 2390 C C . ILE A 1 313 ? -10.388 20.134 30.992 1.00 60.41 313 ILE A C 1
ATOM 2392 O O . ILE A 1 313 ? -10.961 20.076 32.076 1.00 60.41 313 ILE A O 1
ATOM 2396 N N . GLY A 1 314 ? -9.598 21.165 30.671 1.00 53.44 314 GLY A N 1
ATOM 2397 C CA . GLY A 1 314 ? -9.065 22.094 31.661 1.00 53.44 314 GLY A CA 1
ATOM 2398 C C . GLY A 1 314 ? -7.993 21.405 32.506 1.00 53.44 314 GLY A C 1
ATOM 2399 O O . GLY A 1 314 ? -8.065 20.208 32.786 1.00 53.44 314 GLY A O 1
ATOM 2400 N N . SER A 1 315 ? -6.950 22.141 32.878 1.00 47.59 315 SER A N 1
ATOM 2401 C CA . SER A 1 315 ? -5.967 21.648 33.842 1.00 47.59 315 SER A CA 1
ATOM 2402 C C . SER A 1 315 ? -6.666 21.420 35.181 1.00 47.59 315 SER A C 1
ATOM 2404 O O . SER A 1 315 ? -7.041 22.392 35.838 1.00 47.59 315 SER A O 1
ATOM 2406 N N . VAL A 1 316 ? -6.856 20.157 35.555 1.00 45.25 316 VAL A N 1
ATOM 2407 C CA . VAL A 1 316 ? -7.067 19.769 36.954 1.00 45.25 316 VAL A CA 1
ATOM 2408 C C . VAL A 1 316 ? -5.703 19.544 37.578 1.00 45.25 316 VAL A C 1
ATOM 2410 O O . VAL A 1 316 ? -4.887 18.850 36.925 1.00 45.25 316 VAL A O 1
#